Protein AF-W5WTI0-F1 (afdb_monomer_lite)

Sequence (212 aa):
MLVADAVIVSDAPPQVDSTPLRTALAALAGQLPDDLLCTARRWLAEGRTTEVARSVAFAAVHQRVPLTETNQDALVRALLSAGEDPVALRGLAPADHPPALPYTFGLGGWSAEDTVDDAAVAAVSGEPGAEGLWRAWRAPIDGAPWPEPKRVYLVQAAEETDLVALTARAQRAICAAGEPHPQVEIYCYGEQLPAYQYTVRRNGELLWVRPA

Organism: NCBI:txid1449976

Foldseek 3Di:
DDDDDDDPPPPDDDQDPLVLLLVLLQQCVLVDDLQLSLVLLLCSLVSNLQVNLVSVLVCCLPVVQAAAPSSLVSSCVSCVVVVHDSVSSVPDDHDPDRDDRQKAKAADDPDPPCLLVVLLCVLQLPDPFWFFKWWIWIDGPVPPPPPPIAIAMEIEGEPPDPQSNSQNSSSVSSVVSPRRSHHYHYDYPPDDRRPVNVNRVVRTDTSDGDDD

Structure (mmCIF, N/CA/C/O backbone):
data_AF-W5WTI0-F1
#
_entry.id   AF-W5WTI0-F1
#
loop_
_atom_site.group_PDB
_atom_site.id
_atom_site.type_symbol
_atom_site.label_atom_id
_atom_site.label_alt_id
_atom_site.label_comp_id
_atom_site.label_asym_id
_atom_site.label_entity_id
_atom_site.label_seq_id
_atom_site.pdbx_PDB_ins_code
_atom_site.Cartn_x
_atom_site.Cartn_y
_atom_site.Cartn_z
_atom_site.occupancy
_atom_site.B_iso_or_equiv
_atom_site.auth_seq_id
_atom_site.auth_comp_id
_atom_site.auth_asym_id
_atom_site.auth_atom_id
_atom_site.pdbx_PDB_model_num
ATOM 1 N N . MET A 1 1 ? 18.891 -22.172 47.801 1.00 41.66 1 MET A N 1
ATOM 2 C CA . MET A 1 1 ? 17.760 -22.227 46.855 1.00 41.66 1 MET A CA 1
ATOM 3 C C . MET A 1 1 ? 17.788 -20.926 46.069 1.00 41.66 1 MET A C 1
ATOM 5 O O . MET A 1 1 ? 17.339 -19.914 46.579 1.00 41.66 1 MET A O 1
ATOM 9 N N . LEU A 1 2 ? 18.465 -20.931 44.921 1.00 39.34 2 LEU A N 1
ATOM 10 C CA . LEU A 1 2 ? 18.632 -19.784 44.025 1.00 39.34 2 LEU A CA 1
ATOM 11 C C . LEU A 1 2 ? 18.129 -20.266 42.666 1.00 39.34 2 LEU A C 1
ATOM 13 O O . LEU A 1 2 ? 18.658 -21.241 42.136 1.00 39.34 2 LEU A O 1
ATOM 17 N N . VAL A 1 3 ? 17.046 -19.664 42.188 1.00 42.06 3 VAL A N 1
ATOM 18 C CA . VAL A 1 3 ? 16.461 -19.961 40.880 1.00 42.06 3 VAL A CA 1
ATOM 19 C C . VAL A 1 3 ? 17.234 -19.113 39.877 1.00 42.06 3 VAL A C 1
ATOM 21 O O . VAL A 1 3 ? 17.316 -17.900 40.047 1.00 42.06 3 VAL A O 1
ATOM 24 N N . ALA A 1 4 ? 17.889 -19.754 38.913 1.00 42.34 4 ALA A N 1
ATOM 25 C CA . ALA A 1 4 ? 18.577 -19.062 37.835 1.00 42.34 4 ALA A CA 1
ATOM 26 C C . ALA A 1 4 ? 17.542 -18.645 36.784 1.00 42.34 4 ALA A C 1
ATOM 28 O O . ALA A 1 4 ? 16.859 -19.504 36.224 1.00 42.34 4 ALA A O 1
ATOM 29 N N . ASP A 1 5 ? 17.436 -17.341 36.537 1.00 40.12 5 ASP A N 1
ATOM 30 C CA . ASP A 1 5 ? 16.655 -16.783 35.437 1.00 40.12 5 ASP A CA 1
ATOM 31 C C . ASP A 1 5 ? 17.277 -17.207 34.102 1.00 40.12 5 ASP A C 1
ATOM 33 O O . ASP A 1 5 ? 18.412 -16.854 33.768 1.00 40.12 5 ASP A O 1
ATOM 37 N N . ALA A 1 6 ? 16.527 -17.994 33.335 1.00 46.28 6 ALA A N 1
ATOM 38 C CA . ALA A 1 6 ? 16.862 -18.312 31.960 1.00 46.28 6 ALA A CA 1
ATOM 39 C C . ALA A 1 6 ? 16.571 -17.086 31.083 1.00 46.28 6 ALA A C 1
ATOM 41 O O . ALA A 1 6 ? 15.418 -16.753 30.811 1.00 46.28 6 ALA A O 1
ATOM 42 N N . VAL A 1 7 ? 17.633 -16.424 30.628 1.00 44.03 7 VAL A N 1
ATOM 43 C CA . VAL A 1 7 ? 17.576 -15.437 29.547 1.00 44.03 7 VAL A CA 1
ATOM 44 C C . VAL A 1 7 ? 17.140 -16.167 28.277 1.00 44.03 7 VAL A C 1
ATOM 46 O O . VAL A 1 7 ? 17.908 -16.940 27.705 1.00 44.03 7 VAL A O 1
ATOM 49 N N . ILE A 1 8 ? 15.902 -15.940 27.836 1.00 48.38 8 ILE A N 1
ATOM 50 C CA . ILE A 1 8 ? 15.458 -16.347 26.502 1.00 48.38 8 ILE A CA 1
ATOM 51 C C . ILE A 1 8 ? 16.156 -15.419 25.507 1.00 48.38 8 ILE A C 1
ATOM 53 O O . ILE A 1 8 ? 15.741 -14.281 25.296 1.00 48.38 8 ILE A O 1
ATOM 57 N N . VAL A 1 9 ? 17.251 -15.896 24.920 1.00 44.78 9 VAL A N 1
ATOM 58 C CA . VAL A 1 9 ? 17.838 -15.270 23.736 1.00 44.78 9 VAL A CA 1
ATOM 59 C C . VAL A 1 9 ? 16.895 -15.582 22.577 1.00 44.78 9 VAL A C 1
ATOM 61 O O . VAL A 1 9 ? 16.765 -16.733 22.168 1.00 44.78 9 VAL A O 1
ATOM 64 N N . SER A 1 10 ? 16.172 -14.564 22.113 1.00 46.34 10 SER A N 1
ATOM 65 C CA . SER A 1 10 ? 15.339 -14.641 20.914 1.00 46.34 10 SER A CA 1
ATOM 66 C C . SER A 1 10 ? 16.224 -14.975 19.710 1.00 46.34 10 SER A C 1
ATOM 68 O O . SER A 1 10 ? 17.049 -14.157 19.314 1.00 46.34 10 SER A O 1
ATOM 70 N N . ASP A 1 11 ? 16.047 -16.165 19.135 1.00 39.41 11 ASP A N 1
ATOM 71 C CA . ASP A 1 11 ? 16.697 -16.628 17.895 1.00 39.41 11 ASP A CA 1
ATOM 72 C C . ASP A 1 11 ? 15.992 -16.070 16.639 1.00 39.41 11 ASP A C 1
ATOM 74 O O . ASP A 1 11 ? 15.980 -16.678 15.569 1.00 39.41 11 ASP A O 1
ATOM 78 N N . ALA A 1 12 ? 15.320 -14.920 16.770 1.00 44.44 12 ALA A N 1
ATOM 79 C CA . ALA A 1 12 ? 14.721 -14.255 15.626 1.00 44.44 12 ALA A CA 1
ATOM 80 C C . ALA A 1 12 ? 15.854 -13.742 14.718 1.00 44.44 12 ALA A C 1
ATOM 82 O O . ALA A 1 12 ? 16.747 -13.042 15.210 1.00 44.44 12 ALA A O 1
ATOM 83 N N . PRO A 1 13 ? 15.840 -14.059 13.408 1.00 42.12 13 PRO A N 1
ATOM 84 C CA . PRO A 1 13 ? 16.809 -13.493 12.482 1.00 42.12 13 PRO A CA 1
ATOM 85 C C . PRO A 1 13 ? 16.779 -11.961 12.591 1.00 42.12 13 PRO A C 1
ATOM 87 O O . PRO A 1 13 ? 15.709 -11.400 12.860 1.00 42.12 13 PRO A O 1
ATOM 90 N N . PRO A 1 14 ? 17.918 -11.269 12.392 1.00 45.25 14 PRO A N 1
ATOM 91 C CA . PRO A 1 14 ? 17.935 -9.813 12.396 1.00 45.25 14 PRO A CA 1
ATOM 92 C C . PRO A 1 14 ? 16.873 -9.324 11.412 1.00 45.25 14 PRO A C 1
ATOM 94 O O . PRO A 1 14 ? 16.912 -9.674 10.231 1.00 45.25 14 PRO A O 1
ATOM 97 N N . GLN A 1 15 ? 15.886 -8.579 11.916 1.00 54.31 15 GLN A N 1
ATOM 98 C CA . GLN A 1 15 ? 14.827 -8.044 11.074 1.00 54.31 15 GLN A CA 1
ATOM 99 C C . GLN A 1 15 ? 15.480 -7.128 10.041 1.00 54.31 15 GLN A C 1
ATOM 101 O O . GLN A 1 15 ? 16.075 -6.108 10.385 1.00 54.31 15 GLN A O 1
ATOM 106 N N . VAL A 1 16 ? 15.421 -7.531 8.772 1.00 65.12 16 VAL A N 1
ATOM 107 C CA . VAL A 1 16 ? 15.818 -6.669 7.660 1.00 65.12 16 VAL A CA 1
ATOM 108 C C . VAL A 1 16 ? 14.938 -5.428 7.738 1.00 65.12 16 VAL A C 1
ATOM 110 O O . VAL A 1 16 ? 13.715 -5.559 7.796 1.00 65.12 16 VAL A O 1
ATOM 113 N N . ASP A 1 17 ? 15.552 -4.244 7.763 1.00 82.56 17 ASP A N 1
ATOM 114 C CA . ASP A 1 17 ? 14.821 -2.979 7.802 1.00 82.56 17 ASP A CA 1
ATOM 115 C C . ASP A 1 17 ? 13.847 -2.909 6.615 1.00 82.56 17 ASP A C 1
ATOM 117 O O . ASP A 1 17 ? 14.240 -2.790 5.451 1.00 82.56 17 ASP A O 1
ATOM 121 N N . SER A 1 18 ? 12.558 -3.049 6.920 1.00 89.00 18 SER A N 1
ATOM 122 C CA . SER A 1 18 ? 11.472 -3.066 5.942 1.00 89.00 18 SER A CA 1
ATOM 123 C C . SER A 1 18 ? 11.002 -1.656 5.583 1.00 89.00 18 SER A C 1
ATOM 125 O O . SER A 1 18 ? 10.224 -1.493 4.639 1.00 89.00 18 SER A O 1
ATOM 127 N N . THR A 1 19 ? 11.503 -0.629 6.281 1.00 93.12 19 THR A N 1
ATOM 128 C CA . THR A 1 19 ? 11.085 0.768 6.132 1.00 93.12 19 THR A CA 1
ATOM 129 C C . THR A 1 19 ? 11.270 1.286 4.707 1.00 93.12 19 THR A C 1
ATOM 131 O O . THR A 1 19 ? 10.297 1.810 4.160 1.00 93.12 19 THR A O 1
ATOM 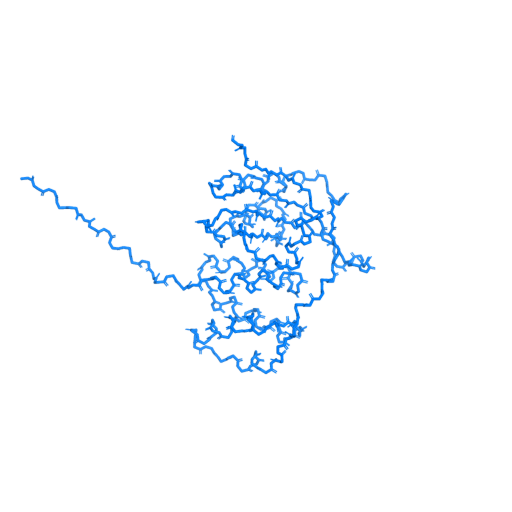134 N N . PRO A 1 20 ? 12.427 1.100 4.034 1.00 95.12 20 PRO A N 1
ATOM 135 C CA . PRO A 1 20 ? 12.604 1.600 2.671 1.00 95.12 20 PRO A CA 1
ATOM 136 C C . PRO A 1 20 ? 11.618 0.972 1.680 1.00 95.12 20 PRO A C 1
ATOM 138 O O . PRO A 1 20 ? 11.053 1.668 0.838 1.00 95.12 20 PRO A O 1
ATOM 141 N N . LEU A 1 21 ? 11.363 -0.337 1.803 1.00 96.19 21 LEU A N 1
ATOM 142 C CA . LEU A 1 21 ? 10.402 -1.036 0.949 1.00 96.19 21 LEU A CA 1
ATOM 143 C C . LEU A 1 21 ? 8.961 -0.623 1.255 1.00 96.19 21 LEU A C 1
ATOM 145 O O . LEU A 1 21 ? 8.190 -0.414 0.321 1.00 96.19 21 LEU A O 1
ATOM 149 N N . ARG A 1 22 ? 8.595 -0.449 2.530 1.00 96.38 22 ARG A N 1
ATOM 150 C CA . ARG A 1 22 ? 7.280 0.083 2.922 1.00 96.38 22 ARG A CA 1
ATOM 151 C C . ARG A 1 22 ? 7.045 1.448 2.280 1.00 96.38 22 ARG A C 1
ATOM 153 O O . ARG A 1 22 ? 6.012 1.647 1.643 1.00 96.38 22 ARG A O 1
ATOM 160 N N . THR A 1 23 ? 8.005 2.361 2.412 1.00 95.81 23 THR A N 1
ATOM 161 C CA . THR A 1 23 ? 7.920 3.713 1.850 1.00 95.81 23 THR A CA 1
ATOM 162 C C . THR A 1 23 ? 7.814 3.677 0.326 1.00 95.81 23 THR A C 1
ATOM 164 O O . THR A 1 23 ? 6.958 4.358 -0.239 1.00 95.81 23 THR A O 1
ATOM 167 N N . ALA A 1 24 ? 8.594 2.824 -0.347 1.00 96.25 24 ALA A N 1
ATOM 168 C CA . ALA A 1 24 ? 8.489 2.639 -1.793 1.00 96.25 24 ALA A CA 1
ATOM 169 C C . ALA A 1 24 ? 7.098 2.126 -2.214 1.00 96.25 24 ALA A C 1
ATOM 171 O O . ALA A 1 24 ? 6.503 2.658 -3.150 1.00 96.25 24 ALA A O 1
ATOM 172 N N . LEU A 1 25 ? 6.533 1.142 -1.503 1.00 97.62 25 LEU A N 1
ATOM 173 C CA . LEU A 1 25 ? 5.181 0.634 -1.773 1.00 97.62 25 LEU A CA 1
ATOM 174 C C . LEU A 1 25 ? 4.094 1.691 -1.528 1.00 97.62 25 LEU A C 1
ATOM 176 O O . LEU A 1 25 ? 3.103 1.718 -2.255 1.00 97.62 25 LEU A O 1
ATOM 180 N N . ALA A 1 26 ? 4.250 2.555 -0.523 1.00 96.81 26 ALA A N 1
ATOM 181 C CA . ALA A 1 26 ? 3.332 3.670 -0.282 1.00 96.81 26 ALA A CA 1
ATOM 182 C C . ALA A 1 26 ? 3.400 4.715 -1.411 1.00 96.81 26 ALA A C 1
ATOM 184 O O . ALA A 1 26 ? 2.372 5.207 -1.874 1.00 96.81 26 ALA A O 1
ATOM 185 N N . ALA A 1 27 ? 4.603 5.019 -1.905 1.00 95.50 27 ALA A N 1
ATOM 186 C CA . ALA A 1 27 ? 4.800 5.957 -3.009 1.00 95.50 27 ALA A CA 1
ATOM 187 C C . ALA A 1 27 ? 4.293 5.428 -4.362 1.00 95.50 27 ALA A C 1
ATOM 189 O O . ALA A 1 27 ? 3.896 6.213 -5.220 1.00 95.50 27 ALA A O 1
ATOM 190 N N . LEU A 1 28 ? 4.291 4.106 -4.543 1.00 96.19 28 LEU A N 1
ATOM 191 C CA . LEU A 1 28 ? 3.826 3.431 -5.757 1.00 96.19 28 LEU A CA 1
ATOM 192 C C . LEU A 1 28 ? 2.325 3.092 -5.739 1.00 96.19 28 LEU A C 1
ATOM 194 O O . LEU A 1 28 ? 1.808 2.508 -6.699 1.00 96.19 28 LEU A O 1
ATOM 198 N N . ALA A 1 29 ? 1.609 3.456 -4.673 1.00 96.62 29 ALA A N 1
ATOM 199 C CA . ALA A 1 29 ? 0.170 3.258 -4.581 1.00 96.62 29 ALA A CA 1
ATOM 200 C C . ALA A 1 29 ? -0.570 4.014 -5.700 1.00 96.62 29 ALA A C 1
ATOM 202 O O . ALA A 1 29 ? -0.326 5.194 -5.957 1.00 96.62 29 ALA A O 1
ATOM 203 N N . GLY A 1 30 ? -1.460 3.307 -6.401 1.00 94.31 30 GLY A N 1
ATOM 204 C CA . GLY A 1 30 ? -2.155 3.819 -7.586 1.00 94.31 30 GLY A CA 1
ATOM 205 C C . GLY A 1 30 ? -1.330 3.820 -8.879 1.00 94.31 30 GLY A C 1
ATOM 206 O O . GLY A 1 30 ? -1.858 4.202 -9.917 1.00 94.31 30 GLY A O 1
ATOM 207 N N . GLN A 1 31 ? -0.068 3.391 -8.842 1.00 94.69 31 GLN A N 1
ATOM 208 C CA . GLN A 1 31 ? 0.757 3.191 -10.042 1.00 94.69 31 GLN A CA 1
ATOM 209 C C . GLN A 1 31 ? 0.977 1.705 -10.340 1.00 94.69 31 GLN A C 1
ATOM 211 O O . GLN A 1 31 ? 1.089 1.307 -11.496 1.00 94.69 31 GLN A O 1
ATOM 216 N N . LEU A 1 32 ? 1.022 0.877 -9.295 1.00 95.75 32 LEU A N 1
ATOM 217 C CA . LEU A 1 32 ? 1.035 -0.576 -9.424 1.00 95.75 32 LEU A CA 1
ATOM 218 C C . LEU A 1 32 ? -0.391 -1.139 -9.507 1.00 95.75 32 LEU A C 1
ATOM 220 O O . LEU A 1 32 ? -1.307 -0.556 -8.921 1.00 95.75 32 LEU A O 1
ATOM 224 N N . PRO A 1 33 ? -0.572 -2.306 -10.153 1.00 95.69 33 PRO A N 1
ATOM 225 C CA . PRO A 1 33 ? -1.793 -3.090 -10.021 1.00 95.69 33 PRO A CA 1
ATOM 226 C C . PRO A 1 33 ? -2.148 -3.360 -8.549 1.00 95.69 33 PRO A C 1
ATOM 228 O O . PRO A 1 33 ? -1.277 -3.670 -7.730 1.00 95.69 33 PRO A O 1
ATOM 231 N N . ASP A 1 34 ? -3.435 -3.244 -8.218 1.00 96.19 34 ASP A N 1
ATOM 232 C CA . ASP A 1 34 ? -3.962 -3.356 -6.850 1.00 96.19 34 ASP A CA 1
ATOM 233 C C . ASP A 1 34 ? -3.646 -4.706 -6.190 1.00 96.19 34 ASP A C 1
ATOM 235 O O . ASP A 1 34 ? -3.341 -4.771 -4.996 1.00 96.19 34 ASP A O 1
ATOM 239 N N . ASP A 1 35 ? -3.720 -5.786 -6.966 1.00 97.50 35 ASP A N 1
ATOM 240 C CA . ASP A 1 35 ? -3.440 -7.154 -6.543 1.00 97.50 35 ASP A CA 1
ATOM 241 C C . ASP A 1 35 ? -1.958 -7.360 -6.223 1.00 97.50 35 ASP A C 1
ATOM 243 O O . ASP A 1 35 ? -1.623 -7.949 -5.186 1.00 97.50 35 ASP A O 1
ATOM 247 N N . LEU A 1 36 ? -1.074 -6.812 -7.061 1.00 98.25 36 LEU A N 1
ATOM 248 C CA . LEU A 1 36 ? 0.366 -6.810 -6.840 1.00 98.25 36 LEU A CA 1
ATOM 249 C C . LEU A 1 36 ? 0.724 -5.998 -5.594 1.00 98.25 36 LEU A C 1
ATOM 251 O O . LEU A 1 36 ? 1.461 -6.495 -4.743 1.00 98.25 36 LEU A O 1
ATOM 255 N N . LEU A 1 37 ? 0.190 -4.783 -5.450 1.00 98.00 37 LEU A N 1
ATOM 256 C CA . LEU A 1 37 ? 0.454 -3.935 -4.287 1.00 98.00 37 LEU A CA 1
ATOM 257 C C . LEU A 1 37 ? -0.038 -4.593 -2.993 1.00 98.00 37 LEU A C 1
ATOM 259 O O . LEU A 1 37 ? 0.687 -4.643 -1.996 1.00 98.00 37 LEU A O 1
ATOM 263 N N . CYS A 1 38 ? -1.246 -5.162 -3.024 1.00 98.31 38 CYS A N 1
ATOM 264 C CA . CYS A 1 38 ? -1.800 -5.892 -1.894 1.00 98.31 38 CYS A CA 1
ATOM 265 C C . CYS A 1 38 ? -0.923 -7.092 -1.511 1.00 98.31 38 CYS A C 1
ATOM 267 O O . CYS A 1 38 ? -0.645 -7.324 -0.333 1.00 98.31 38 CYS A O 1
ATOM 269 N N . THR A 1 39 ? -0.464 -7.845 -2.508 1.00 98.56 39 THR A N 1
ATOM 270 C CA . THR A 1 39 ? 0.394 -9.017 -2.322 1.00 98.56 39 THR A CA 1
ATOM 271 C C . THR A 1 39 ? 1.771 -8.637 -1.782 1.00 98.56 39 THR A C 1
ATOM 273 O O . THR A 1 39 ? 2.258 -9.280 -0.853 1.00 98.56 39 THR A O 1
ATOM 276 N N . ALA A 1 40 ? 2.371 -7.565 -2.300 1.00 98.56 40 ALA A N 1
ATOM 277 C CA . ALA A 1 40 ? 3.666 -7.067 -1.857 1.00 98.56 40 ALA A CA 1
ATOM 278 C C . ALA A 1 40 ? 3.641 -6.622 -0.387 1.00 98.56 40 ALA A C 1
ATOM 280 O O . ALA A 1 40 ? 4.550 -6.949 0.370 1.00 98.56 40 ALA A O 1
ATOM 281 N N . ARG A 1 41 ? 2.576 -5.946 0.058 1.00 98.38 41 ARG A N 1
ATOM 282 C CA . ARG A 1 41 ? 2.411 -5.555 1.471 1.00 98.38 41 ARG A CA 1
ATOM 283 C C . ARG A 1 41 ? 2.309 -6.758 2.401 1.00 98.38 41 ARG A C 1
ATOM 285 O O . ARG A 1 41 ? 2.948 -6.780 3.451 1.00 98.38 41 ARG A O 1
ATOM 292 N N . ARG A 1 4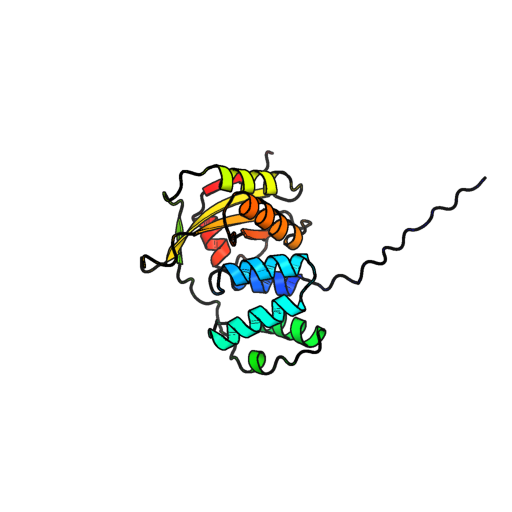2 ? 1.576 -7.794 1.984 1.00 98.06 42 ARG A N 1
ATOM 293 C CA . ARG A 1 42 ? 1.519 -9.065 2.713 1.00 98.06 42 ARG A CA 1
ATOM 294 C C . ARG A 1 42 ? 2.895 -9.735 2.789 1.00 98.06 42 ARG A C 1
ATOM 296 O O . ARG A 1 42 ? 3.302 -10.132 3.873 1.00 98.06 42 ARG A O 1
ATOM 303 N N . TRP A 1 43 ? 3.619 -9.835 1.674 1.00 98.25 43 TRP A N 1
ATOM 304 C CA . TRP A 1 43 ? 4.977 -10.390 1.661 1.00 98.25 43 TRP A CA 1
ATOM 305 C C . TRP A 1 43 ? 5.940 -9.607 2.549 1.00 98.25 43 TRP A C 1
ATOM 307 O O . TRP A 1 43 ? 6.727 -10.219 3.265 1.00 98.25 43 TRP A O 1
ATOM 317 N N . LEU A 1 44 ? 5.846 -8.277 2.565 1.00 97.56 44 LEU A N 1
ATOM 318 C CA . LEU A 1 44 ? 6.670 -7.448 3.438 1.00 97.56 44 LEU A CA 1
ATOM 319 C C . LEU A 1 44 ? 6.440 -7.787 4.919 1.00 97.56 44 LEU A C 1
ATOM 321 O O . LEU A 1 44 ? 7.406 -7.935 5.660 1.00 97.56 44 LEU A O 1
ATOM 325 N N . ALA A 1 45 ? 5.185 -8.001 5.326 1.00 96.88 45 ALA A N 1
ATOM 326 C CA . ALA A 1 45 ? 4.844 -8.440 6.683 1.00 96.88 45 ALA A CA 1
ATOM 327 C C . ALA A 1 45 ? 5.272 -9.882 7.001 1.00 96.88 45 ALA A C 1
ATOM 329 O O . ALA A 1 45 ? 5.466 -10.227 8.161 1.00 96.88 45 ALA A O 1
ATOM 330 N N . GLU A 1 46 ? 5.442 -10.722 5.980 1.00 96.38 46 GLU A N 1
ATOM 331 C CA . GLU A 1 46 ? 6.014 -12.069 6.096 1.00 96.38 46 GLU A CA 1
ATOM 332 C C . GLU A 1 46 ? 7.560 -12.056 6.079 1.00 96.38 46 GLU A C 1
ATOM 334 O O . GLU A 1 46 ? 8.177 -13.118 6.104 1.00 96.38 46 GLU A O 1
ATOM 339 N N . GLY A 1 47 ? 8.204 -10.882 5.997 1.00 95.50 47 GLY A N 1
ATOM 340 C CA . GLY A 1 47 ? 9.664 -10.750 5.882 1.00 95.50 47 GLY A CA 1
ATOM 341 C C . GLY A 1 47 ? 10.227 -11.123 4.504 1.00 95.50 47 GLY A C 1
ATOM 342 O O . GLY A 1 47 ? 11.438 -11.249 4.333 1.00 95.50 47 GLY A O 1
ATOM 343 N N . ARG A 1 48 ? 9.366 -11.285 3.496 1.00 96.44 48 ARG A N 1
ATOM 344 C CA . ARG A 1 48 ? 9.700 -11.738 2.137 1.00 96.44 48 ARG A CA 1
ATOM 345 C C . ARG A 1 48 ? 10.102 -10.570 1.236 1.00 96.44 48 ARG A C 1
ATOM 347 O O . ARG A 1 48 ? 9.457 -10.264 0.232 1.00 96.44 48 ARG A O 1
ATOM 354 N N . THR A 1 49 ? 11.155 -9.865 1.642 1.00 95.94 49 THR A N 1
ATOM 355 C CA . THR A 1 49 ? 11.630 -8.629 0.995 1.00 95.94 49 THR A CA 1
ATOM 356 C C . THR A 1 49 ? 12.112 -8.856 -0.439 1.00 95.94 49 THR A C 1
ATOM 358 O O . THR A 1 49 ? 11.894 -8.000 -1.298 1.00 95.94 49 THR A O 1
ATOM 361 N N . THR A 1 50 ? 12.690 -10.023 -0.732 1.00 95.31 50 THR A N 1
ATOM 362 C CA . THR A 1 50 ? 13.137 -10.406 -2.079 1.00 95.31 50 THR A CA 1
ATOM 363 C C . THR A 1 50 ? 11.972 -10.499 -3.060 1.00 95.31 50 THR A C 1
ATOM 365 O O . THR A 1 50 ? 12.042 -9.944 -4.158 1.00 95.31 50 THR A O 1
ATOM 368 N N . GLU A 1 51 ? 10.875 -11.160 -2.682 1.00 97.56 51 GLU A N 1
ATOM 369 C CA . GLU A 1 51 ? 9.691 -11.291 -3.534 1.00 97.56 51 GLU A CA 1
ATOM 370 C C . GLU A 1 51 ? 9.003 -9.951 -3.779 1.00 97.56 51 GLU A C 1
ATOM 372 O O . GLU A 1 51 ? 8.555 -9.696 -4.902 1.00 97.56 51 GLU A O 1
ATOM 377 N N . VAL A 1 52 ? 8.978 -9.076 -2.767 1.00 97.94 52 VAL A N 1
ATOM 378 C CA . VAL A 1 52 ? 8.533 -7.684 -2.921 1.00 97.94 52 VAL A CA 1
ATOM 379 C C . VAL A 1 52 ? 9.391 -6.977 -3.963 1.00 97.94 52 VAL A C 1
ATOM 381 O O . VAL A 1 52 ? 8.865 -6.497 -4.968 1.00 97.94 52 VAL A O 1
ATOM 384 N N . ALA A 1 53 ? 10.709 -6.952 -3.760 1.00 97.19 53 ALA A N 1
ATOM 385 C CA . ALA A 1 53 ? 11.623 -6.205 -4.611 1.00 97.19 53 ALA A CA 1
ATOM 386 C C . ALA A 1 53 ? 11.598 -6.703 -6.061 1.00 97.19 53 ALA A C 1
ATOM 388 O O . ALA A 1 53 ? 11.472 -5.898 -6.981 1.00 97.19 53 ALA A O 1
ATOM 389 N N . ARG A 1 54 ? 11.628 -8.025 -6.279 1.00 96.94 54 ARG A N 1
ATOM 390 C CA . ARG A 1 54 ? 11.556 -8.621 -7.621 1.00 96.94 54 ARG A CA 1
ATOM 391 C C . ARG A 1 54 ? 10.259 -8.298 -8.340 1.00 96.94 54 ARG A C 1
ATOM 393 O O . ARG A 1 54 ? 10.295 -7.894 -9.499 1.00 96.94 54 ARG A O 1
ATOM 400 N N . SER A 1 55 ? 9.123 -8.494 -7.677 1.00 97.94 55 SER A N 1
ATOM 401 C CA . SER A 1 55 ? 7.820 -8.340 -8.330 1.00 97.94 55 SER A CA 1
ATOM 402 C C . SER A 1 55 ? 7.540 -6.875 -8.659 1.00 97.94 55 SER A C 1
ATOM 404 O O . SER A 1 55 ? 7.062 -6.566 -9.750 1.00 97.94 55 SER A O 1
ATOM 406 N N . VAL A 1 56 ? 7.911 -5.961 -7.756 1.00 97.69 56 VAL A N 1
ATOM 407 C CA . VAL A 1 56 ? 7.788 -4.518 -7.986 1.00 97.69 56 VAL A CA 1
ATOM 408 C C . VAL A 1 56 ? 8.767 -4.045 -9.059 1.00 97.69 56 VAL A C 1
ATOM 410 O O . VAL A 1 56 ? 8.349 -3.328 -9.963 1.00 97.69 56 VAL A O 1
ATOM 413 N N . ALA A 1 57 ? 10.034 -4.472 -9.026 1.00 96.94 57 ALA A N 1
ATOM 414 C CA . ALA A 1 57 ? 11.015 -4.108 -10.051 1.00 96.94 57 ALA A CA 1
ATOM 415 C C . ALA A 1 57 ? 10.594 -4.602 -11.442 1.00 96.94 57 ALA A C 1
ATOM 417 O O . ALA A 1 57 ? 10.675 -3.853 -12.414 1.00 96.94 57 ALA A O 1
ATOM 418 N N . PHE A 1 58 ? 10.087 -5.835 -11.534 1.00 96.69 58 PHE A N 1
ATOM 419 C CA . PHE A 1 58 ? 9.546 -6.381 -12.775 1.00 96.69 58 PHE A CA 1
ATOM 420 C C . PHE A 1 58 ? 8.387 -5.528 -13.304 1.00 96.69 58 PHE A C 1
ATOM 422 O O . PHE A 1 58 ? 8.399 -5.138 -14.472 1.00 96.69 58 PHE A O 1
ATOM 429 N N . ALA A 1 59 ? 7.414 -5.190 -12.451 1.00 96.62 59 ALA A N 1
ATOM 430 C CA . ALA A 1 59 ? 6.302 -4.326 -12.837 1.00 96.62 59 ALA A CA 1
ATOM 431 C C . ALA A 1 59 ? 6.786 -2.937 -13.280 1.00 96.62 59 ALA A C 1
ATOM 433 O O . ALA A 1 59 ? 6.343 -2.451 -14.319 1.00 96.62 59 ALA A O 1
ATOM 434 N N . ALA A 1 60 ? 7.744 -2.339 -12.566 1.00 95.25 60 ALA A N 1
ATOM 435 C CA . ALA A 1 60 ? 8.302 -1.039 -12.923 1.00 95.25 60 ALA A CA 1
ATOM 436 C C . ALA A 1 60 ? 8.971 -1.045 -14.300 1.00 95.25 60 ALA A C 1
ATOM 438 O O . ALA A 1 60 ? 8.695 -0.171 -15.119 1.00 95.25 60 ALA A O 1
ATOM 439 N N . VAL A 1 61 ? 9.787 -2.059 -14.594 1.00 96.00 61 VAL A N 1
ATOM 440 C CA . VAL A 1 61 ? 10.469 -2.188 -15.889 1.00 96.00 61 VAL A CA 1
ATOM 441 C C . VAL A 1 61 ? 9.471 -2.449 -17.020 1.00 96.00 61 VAL A C 1
ATOM 443 O O . VAL A 1 61 ? 9.515 -1.776 -18.051 1.00 96.00 61 VAL A O 1
ATOM 446 N N . HIS A 1 62 ? 8.555 -3.404 -16.846 1.00 95.56 62 HIS A N 1
ATOM 447 C CA . HIS A 1 62 ? 7.671 -3.842 -17.930 1.00 95.56 62 HIS A CA 1
ATOM 448 C C . HIS A 1 62 ? 6.495 -2.903 -18.193 1.00 95.56 62 HIS A C 1
ATOM 450 O O . HIS A 1 62 ? 6.112 -2.722 -19.348 1.00 95.56 62 HIS A O 1
ATOM 456 N N . GLN A 1 63 ? 5.930 -2.296 -17.150 1.00 92.81 63 GLN A N 1
ATOM 457 C CA . GLN A 1 63 ? 4.820 -1.344 -17.272 1.00 92.81 63 GLN A CA 1
ATOM 458 C C . GLN A 1 63 ? 5.315 0.105 -17.362 1.00 92.81 63 GLN A C 1
ATOM 460 O O . GLN A 1 63 ? 4.508 1.017 -17.517 1.00 92.81 63 GLN A O 1
ATOM 465 N N . ARG A 1 64 ? 6.641 0.317 -17.305 1.00 92.12 64 ARG A N 1
ATOM 466 C CA . ARG A 1 64 ? 7.290 1.636 -17.287 1.00 92.12 64 ARG A CA 1
ATOM 467 C C . ARG A 1 64 ? 6.744 2.532 -16.175 1.00 92.12 64 ARG A C 1
ATOM 469 O O . ARG A 1 64 ? 6.497 3.715 -16.399 1.00 92.12 64 ARG A O 1
ATOM 476 N N . VAL A 1 65 ? 6.553 1.961 -14.983 1.00 92.38 65 VAL A N 1
ATOM 477 C CA . VAL A 1 65 ? 6.126 2.734 -13.811 1.00 92.38 65 VAL A CA 1
ATOM 478 C C . VAL A 1 65 ? 7.248 3.704 -13.440 1.00 92.38 65 VAL A C 1
ATOM 480 O O . VAL A 1 65 ? 8.365 3.247 -13.183 1.00 92.38 65 VAL A O 1
ATOM 483 N N . PRO A 1 66 ? 6.990 5.023 -13.401 1.00 92.06 66 PRO A N 1
ATOM 484 C CA . PRO A 1 66 ? 8.004 5.992 -13.013 1.00 92.06 66 PRO A CA 1
ATOM 485 C C . PRO A 1 66 ? 8.447 5.776 -11.563 1.00 92.06 66 PRO A C 1
ATOM 487 O O . PRO A 1 66 ? 7.620 5.704 -10.652 1.00 92.06 66 PRO A O 1
ATOM 490 N N . LEU A 1 67 ? 9.759 5.701 -11.346 1.00 94.81 67 LEU A N 1
ATOM 491 C CA . LEU A 1 67 ? 10.373 5.574 -10.026 1.00 94.81 67 LEU A CA 1
ATOM 492 C C . LEU A 1 67 ? 11.240 6.794 -9.755 1.00 94.81 67 LEU A C 1
ATOM 494 O O . LEU A 1 67 ? 12.080 7.141 -10.577 1.00 94.81 67 LEU A O 1
ATOM 498 N N . THR A 1 68 ? 11.076 7.416 -8.592 1.00 95.50 68 THR A N 1
ATOM 499 C CA . THR A 1 68 ? 12.066 8.373 -8.088 1.00 95.50 68 THR A CA 1
ATOM 500 C C . THR A 1 68 ? 13.348 7.638 -7.697 1.00 95.50 68 THR A C 1
ATOM 502 O O . THR A 1 68 ? 13.315 6.436 -7.415 1.00 95.50 68 THR A O 1
ATOM 505 N N . GLU A 1 69 ? 14.465 8.363 -7.622 1.00 95.94 69 GLU A N 1
ATOM 506 C CA . GLU A 1 69 ? 15.766 7.805 -7.220 1.00 95.94 69 GLU A CA 1
ATOM 507 C C . GLU A 1 69 ? 15.672 7.070 -5.874 1.00 95.94 69 GLU A C 1
ATOM 509 O O . GLU A 1 69 ? 16.080 5.919 -5.762 1.00 95.94 69 GLU A O 1
ATOM 514 N N . THR A 1 70 ? 15.004 7.665 -4.880 1.00 94.69 70 THR A N 1
ATOM 515 C CA . THR A 1 70 ? 14.803 7.053 -3.555 1.00 94.69 70 THR A CA 1
ATOM 516 C C . THR A 1 70 ? 14.083 5.701 -3.615 1.00 94.69 70 THR A C 1
ATOM 518 O O . THR A 1 70 ? 14.492 4.748 -2.950 1.00 94.69 70 THR A O 1
ATOM 521 N N . ASN A 1 71 ? 13.015 5.592 -4.411 1.00 95.38 71 ASN A N 1
ATOM 522 C CA . ASN A 1 71 ? 12.241 4.353 -4.517 1.00 95.38 71 ASN A CA 1
ATOM 523 C C . ASN A 1 71 ? 12.993 3.289 -5.325 1.00 95.38 71 ASN A C 1
ATOM 525 O O . ASN A 1 71 ? 12.942 2.105 -4.989 1.00 95.38 71 ASN A O 1
ATOM 529 N N . GLN A 1 72 ? 13.709 3.707 -6.373 1.00 96.69 72 GLN A N 1
ATOM 530 C CA . GLN A 1 72 ? 14.581 2.826 -7.142 1.00 96.69 72 GLN A CA 1
ATOM 531 C C . GLN A 1 72 ? 15.698 2.265 -6.252 1.00 96.69 72 GLN A C 1
ATOM 533 O O . GLN A 1 72 ? 15.902 1.053 -6.233 1.00 96.69 72 GLN A O 1
ATOM 538 N N . ASP A 1 73 ? 16.355 3.107 -5.455 1.00 96.31 73 ASP A N 1
ATOM 539 C CA . ASP A 1 73 ? 17.416 2.710 -4.530 1.00 96.31 73 ASP A CA 1
ATOM 540 C C . ASP A 1 73 ? 16.942 1.706 -3.479 1.00 96.31 73 ASP A C 1
ATOM 542 O O . ASP A 1 73 ? 17.652 0.741 -3.187 1.00 96.31 73 ASP A O 1
ATOM 546 N N . ALA A 1 74 ? 15.740 1.892 -2.925 1.00 96.00 74 ALA A N 1
ATOM 547 C CA . ALA A 1 74 ? 15.155 0.946 -1.977 1.00 96.00 74 ALA A CA 1
ATOM 548 C C . ALA A 1 74 ? 15.004 -0.457 -2.595 1.00 96.00 74 ALA A C 1
ATOM 550 O O . ALA A 1 74 ? 15.397 -1.457 -1.988 1.00 96.00 74 ALA A O 1
ATOM 551 N N . LEU A 1 75 ? 14.498 -0.530 -3.830 1.00 96.81 75 LEU A N 1
ATOM 552 C CA . LEU A 1 75 ? 14.349 -1.784 -4.573 1.00 96.81 75 LEU A CA 1
ATOM 553 C C . LEU A 1 75 ? 15.709 -2.387 -4.961 1.00 96.81 75 LEU A C 1
ATOM 555 O O . LEU A 1 75 ? 15.918 -3.586 -4.786 1.00 96.81 75 LEU A O 1
ATOM 559 N N . VAL A 1 76 ? 16.655 -1.567 -5.435 1.00 96.69 76 VAL A N 1
ATOM 560 C CA . VAL A 1 76 ? 18.022 -1.995 -5.784 1.00 96.69 76 VAL A CA 1
ATOM 561 C C . VAL A 1 76 ? 18.724 -2.598 -4.570 1.00 96.69 76 VAL A C 1
ATOM 563 O O . VAL A 1 76 ? 19.306 -3.674 -4.680 1.00 96.69 76 VAL A O 1
ATOM 566 N N . ARG A 1 77 ? 18.663 -1.940 -3.406 1.00 95.62 77 ARG A N 1
ATOM 567 C CA . ARG A 1 77 ? 19.277 -2.441 -2.168 1.00 95.62 77 ARG A CA 1
ATOM 568 C C . ARG A 1 77 ? 18.690 -3.788 -1.763 1.00 95.62 77 ARG A C 1
ATOM 570 O O . ARG A 1 77 ? 19.455 -4.706 -1.493 1.00 95.62 77 ARG A O 1
ATOM 577 N N . ALA A 1 78 ? 17.364 -3.924 -1.791 1.00 95.12 78 ALA A N 1
ATOM 578 C CA . ALA A 1 78 ? 16.699 -5.180 -1.458 1.00 95.12 78 ALA A CA 1
ATOM 579 C C . ALA A 1 78 ? 17.101 -6.331 -2.403 1.00 95.12 78 ALA A C 1
ATOM 581 O O . ALA A 1 78 ? 17.365 -7.436 -1.936 1.00 95.12 78 ALA A O 1
ATOM 582 N N . LEU A 1 79 ? 17.220 -6.069 -3.712 1.00 95.88 79 LEU A N 1
ATOM 583 C CA . LEU A 1 79 ? 17.691 -7.061 -4.688 1.00 95.88 79 LEU A CA 1
ATOM 584 C C . LEU A 1 79 ? 19.150 -7.469 -4.439 1.00 95.88 79 LEU A C 1
ATOM 586 O O . LEU A 1 79 ? 19.455 -8.659 -4.392 1.00 95.88 79 LEU A O 1
ATOM 590 N N . LEU A 1 80 ? 20.043 -6.502 -4.209 1.00 95.62 80 LEU A N 1
ATOM 591 C CA . LEU A 1 80 ? 21.456 -6.782 -3.934 1.00 95.62 80 LEU A CA 1
ATOM 592 C C . LEU A 1 80 ? 21.646 -7.589 -2.647 1.00 95.62 80 LEU A C 1
ATOM 594 O O . LEU A 1 80 ? 22.453 -8.516 -2.624 1.00 95.62 80 LEU A O 1
ATOM 598 N N . SER A 1 81 ? 20.893 -7.275 -1.589 1.00 92.38 81 SER A N 1
ATOM 599 C CA . SER A 1 81 ? 20.907 -8.044 -0.338 1.00 92.38 81 SER A CA 1
ATOM 600 C C . SER A 1 81 ? 20.458 -9.495 -0.527 1.00 92.38 81 SER A C 1
ATOM 602 O O . SER A 1 81 ? 20.893 -10.363 0.224 1.00 92.38 81 SER A O 1
ATOM 604 N N . ALA A 1 82 ? 19.632 -9.766 -1.540 1.00 91.62 82 ALA A N 1
ATOM 605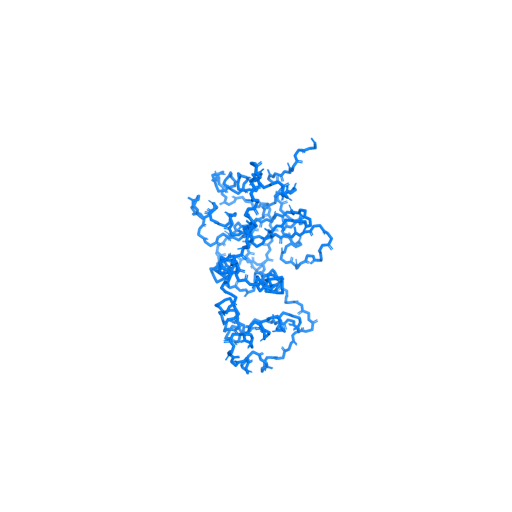 C CA . ALA A 1 82 ? 19.200 -11.107 -1.920 1.00 91.62 82 ALA A CA 1
ATOM 606 C C . ALA A 1 82 ? 20.148 -11.814 -2.910 1.00 91.62 82 ALA A C 1
ATOM 608 O O . ALA A 1 82 ? 19.889 -12.954 -3.289 1.00 91.62 82 ALA A O 1
ATOM 609 N N . GLY A 1 83 ? 21.232 -11.157 -3.342 1.00 93.56 83 GLY A N 1
ATOM 610 C CA . GLY A 1 83 ? 22.144 -11.679 -4.365 1.00 93.56 83 GLY A CA 1
ATOM 611 C C . GLY A 1 83 ? 21.590 -11.630 -5.794 1.00 93.56 83 GLY A C 1
ATOM 612 O O . GLY A 1 83 ? 22.131 -12.295 -6.675 1.00 93.56 83 GLY A O 1
ATOM 613 N N . GLU A 1 84 ? 20.526 -10.861 -6.032 1.00 94.44 84 GLU A N 1
ATOM 614 C CA . GLU A 1 84 ? 19.910 -10.675 -7.350 1.00 94.44 84 GLU A CA 1
ATOM 615 C C . GLU A 1 84 ? 20.585 -9.513 -8.108 1.00 94.44 84 GLU A C 1
ATOM 617 O O . GLU A 1 84 ? 21.041 -8.540 -7.500 1.00 94.44 84 GLU A O 1
ATOM 622 N N . ASP A 1 85 ? 20.629 -9.584 -9.445 1.00 94.38 85 ASP A N 1
ATOM 623 C CA . ASP A 1 85 ? 21.187 -8.517 -10.292 1.00 94.38 85 ASP A CA 1
ATOM 624 C C . ASP A 1 85 ? 20.119 -7.457 -10.644 1.00 94.38 85 ASP A C 1
ATOM 626 O O . ASP A 1 85 ? 19.171 -7.748 -11.382 1.00 94.38 85 ASP A O 1
ATOM 630 N N . PRO A 1 86 ? 20.256 -6.200 -10.177 1.00 95.12 86 PRO A N 1
ATOM 631 C CA . PRO A 1 86 ? 19.296 -5.137 -10.446 1.00 95.12 86 PRO A CA 1
ATOM 632 C C . PRO A 1 86 ? 19.542 -4.408 -11.783 1.00 95.12 86 PRO A C 1
ATOM 634 O O . PRO A 1 86 ? 19.040 -3.295 -11.952 1.00 95.12 86 PRO A O 1
ATOM 637 N N . VAL A 1 87 ? 20.319 -4.962 -12.726 1.00 95.00 87 VAL A N 1
ATOM 638 C CA . VAL A 1 87 ? 20.700 -4.286 -13.986 1.00 95.00 87 VAL A CA 1
ATOM 639 C C . VAL A 1 87 ? 19.512 -3.703 -14.757 1.00 95.00 87 VAL A C 1
ATOM 641 O O . VAL A 1 87 ? 19.570 -2.554 -15.192 1.00 95.00 87 VAL A O 1
ATOM 644 N N . ALA A 1 88 ? 18.405 -4.443 -14.871 1.00 92.44 88 ALA A N 1
ATOM 645 C CA . ALA A 1 88 ? 17.213 -3.976 -15.579 1.00 92.44 88 ALA A CA 1
ATOM 646 C C . ALA A 1 88 ? 16.574 -2.762 -14.889 1.00 92.44 88 ALA A C 1
ATOM 648 O O . ALA A 1 88 ? 16.158 -1.815 -15.550 1.00 92.44 88 ALA A O 1
ATOM 649 N N . LEU A 1 89 ? 16.547 -2.773 -13.554 1.00 94.19 89 LEU A N 1
ATOM 650 C CA . LEU A 1 89 ? 16.006 -1.682 -12.756 1.00 94.19 89 LEU A CA 1
ATOM 651 C C . LEU A 1 89 ? 16.907 -0.444 -12.828 1.00 94.19 89 LEU A C 1
ATOM 653 O O . LEU A 1 89 ? 16.396 0.656 -13.004 1.00 94.19 89 LEU A O 1
ATOM 657 N N . ARG A 1 90 ? 18.235 -0.617 -12.754 1.00 93.94 90 ARG A N 1
ATOM 658 C CA . ARG A 1 90 ? 19.231 0.465 -12.896 1.00 93.94 90 ARG A CA 1
ATOM 659 C C . ARG A 1 90 ? 19.246 1.100 -14.285 1.00 93.94 90 ARG A C 1
ATOM 661 O O . ARG A 1 90 ? 19.676 2.237 -14.426 1.00 93.94 90 ARG A O 1
ATOM 668 N N . GLY A 1 91 ? 18.800 0.368 -15.304 1.00 93.12 91 GLY A N 1
ATOM 669 C CA . GLY A 1 91 ? 18.644 0.893 -16.658 1.00 93.12 91 GLY A CA 1
ATOM 670 C C . GLY A 1 91 ? 17.497 1.899 -16.806 1.00 93.12 91 GLY A C 1
ATOM 671 O O . GLY A 1 91 ? 17.437 2.592 -17.820 1.00 93.12 91 GLY A O 1
ATOM 672 N N . LEU A 1 92 ? 16.589 1.993 -15.826 1.00 93.00 92 LEU A N 1
ATOM 673 C CA . LEU A 1 92 ? 15.539 3.008 -15.817 1.00 93.00 92 LEU A CA 1
ATOM 674 C C . LEU A 1 92 ? 16.113 4.352 -15.364 1.00 93.00 92 LEU A C 1
ATOM 676 O O . LEU A 1 92 ? 16.740 4.441 -14.309 1.00 93.00 92 LEU A O 1
ATOM 680 N N . ALA A 1 93 ? 15.848 5.402 -16.140 1.00 94.19 93 ALA A N 1
ATOM 681 C CA . ALA A 1 93 ? 16.107 6.765 -15.699 1.00 94.19 93 ALA A CA 1
ATOM 682 C C . ALA A 1 93 ? 15.144 7.118 -14.546 1.00 94.19 93 ALA A C 1
ATOM 684 O O . ALA A 1 93 ? 13.930 6.956 -14.725 1.00 94.19 93 ALA A O 1
ATOM 685 N N . PRO A 1 94 ? 15.647 7.587 -13.388 1.00 95.12 94 PRO A N 1
ATOM 686 C CA . PRO A 1 94 ? 14.791 8.068 -12.313 1.00 95.12 94 PRO A CA 1
ATOM 687 C C . PRO A 1 94 ? 13.902 9.222 -12.781 1.00 95.12 94 PRO A C 1
ATOM 689 O O . PRO A 1 94 ? 14.328 10.078 -13.555 1.00 95.12 94 PRO A O 1
ATOM 692 N N . ALA A 1 95 ? 12.670 9.260 -12.289 1.00 94.25 95 ALA A N 1
ATOM 693 C CA . ALA A 1 95 ? 11.768 10.383 -12.475 1.00 94.25 95 ALA A CA 1
ATOM 694 C C . ALA A 1 95 ? 12.102 11.510 -11.486 1.00 94.25 95 ALA A C 1
ATOM 696 O O . ALA A 1 95 ? 12.284 11.256 -10.293 1.00 94.25 95 ALA A O 1
ATOM 697 N N . ASP A 1 96 ? 12.097 12.755 -11.969 1.00 92.25 96 ASP A N 1
ATOM 698 C CA . ASP A 1 96 ? 12.357 13.949 -11.145 1.00 92.25 96 ASP A CA 1
ATOM 699 C C . ASP A 1 96 ? 11.267 14.194 -10.091 1.00 92.25 96 ASP A C 1
ATOM 701 O O . ASP A 1 96 ? 11.500 14.821 -9.059 1.00 92.25 96 ASP A O 1
ATOM 705 N N . HIS A 1 97 ? 10.049 13.729 -10.366 1.00 87.06 97 HIS A N 1
ATOM 706 C CA . HIS A 1 97 ? 8.896 13.878 -9.491 1.00 87.06 97 HIS A CA 1
ATOM 707 C C . HIS A 1 97 ? 8.026 12.617 -9.516 1.00 87.06 97 HIS A C 1
ATOM 709 O O . HIS A 1 97 ? 7.997 11.903 -10.523 1.00 87.06 97 HIS A O 1
ATOM 715 N N . PRO A 1 98 ? 7.289 12.338 -8.425 1.00 85.81 98 PRO A N 1
ATOM 716 C CA . PRO A 1 98 ? 6.289 11.282 -8.424 1.00 85.81 98 PRO A CA 1
ATOM 717 C C . PRO A 1 98 ? 5.263 11.495 -9.550 1.00 85.81 98 PRO A C 1
ATOM 719 O O . PRO A 1 98 ? 4.852 12.636 -9.787 1.00 85.81 98 PRO A O 1
ATOM 722 N N . PRO A 1 99 ? 4.822 10.426 -10.233 1.00 85.62 99 PRO A N 1
ATOM 723 C CA . PRO A 1 99 ? 3.832 10.544 -11.295 1.00 85.62 99 PRO A CA 1
ATOM 724 C C . PRO A 1 99 ? 2.492 11.052 -10.755 1.00 85.62 99 PRO A C 1
ATOM 726 O O . PRO A 1 99 ? 2.096 10.755 -9.624 1.00 85.62 99 PRO A O 1
ATOM 729 N N . ALA A 1 100 ? 1.765 11.789 -11.596 1.00 89.75 100 ALA A N 1
ATOM 730 C CA . ALA A 1 100 ? 0.391 12.165 -11.298 1.00 89.75 100 ALA A CA 1
ATOM 731 C C . ALA A 1 100 ? -0.479 10.911 -11.112 1.00 89.75 100 ALA A C 1
ATOM 733 O O . ALA A 1 100 ? -0.280 9.886 -11.770 1.00 89.75 100 ALA A O 1
ATOM 734 N N . LEU A 1 101 ? -1.459 10.994 -10.213 1.00 92.94 101 LEU A N 1
ATOM 735 C CA . LEU A 1 101 ? -2.402 9.902 -10.011 1.00 92.94 101 LEU A CA 1
ATOM 736 C C . LEU A 1 101 ? -3.386 9.854 -11.187 1.00 92.94 101 LEU A C 1
ATOM 738 O O . LEU A 1 101 ? -4.021 10.871 -11.470 1.00 92.94 101 LEU A O 1
ATOM 742 N N . PRO A 1 102 ? -3.600 8.688 -11.819 1.00 93.56 102 PRO A N 1
ATOM 743 C CA . PRO A 1 102 ? -4.615 8.527 -12.861 1.00 93.56 102 PRO A CA 1
ATOM 744 C C . PRO A 1 102 ? -6.038 8.405 -12.280 1.00 93.56 102 PRO A C 1
ATOM 746 O O . PRO A 1 102 ? -6.955 7.927 -12.946 1.00 93.56 102 PRO A O 1
ATOM 749 N N . TYR A 1 103 ? -6.237 8.817 -11.026 1.00 95.62 103 TYR A N 1
ATOM 750 C CA . TYR A 1 103 ? -7.459 8.590 -10.269 1.00 95.62 103 TYR A CA 1
ATOM 751 C C . TYR A 1 103 ? -7.953 9.851 -9.568 1.00 95.62 103 TYR A C 1
ATOM 753 O O . TYR A 1 103 ? -7.169 10.698 -9.139 1.00 95.62 103 TYR A O 1
ATOM 761 N N . THR A 1 104 ? -9.266 9.910 -9.382 1.00 95.38 104 THR A N 1
ATOM 762 C CA . THR A 1 104 ? -9.936 10.821 -8.455 1.00 95.38 104 THR A CA 1
ATOM 763 C C . THR A 1 104 ? -10.405 10.067 -7.211 1.00 95.38 104 THR A C 1
ATOM 765 O O . THR A 1 104 ? -10.565 8.844 -7.242 1.00 95.38 104 THR A O 1
ATOM 768 N N . PHE A 1 105 ? -10.622 10.799 -6.116 1.00 96.19 105 PHE A N 1
ATOM 769 C CA . PHE A 1 105 ? -11.053 10.251 -4.833 1.00 96.19 105 PHE A CA 1
ATOM 770 C C . PHE A 1 105 ? -12.227 11.045 -4.275 1.00 96.19 105 PHE A C 1
ATOM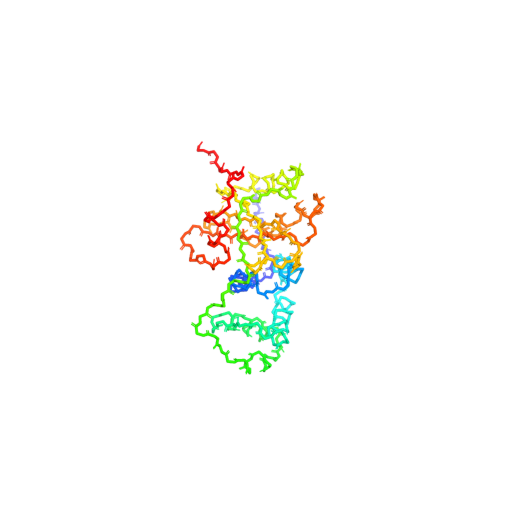 772 O O . PHE A 1 105 ? -12.228 12.275 -4.329 1.00 96.19 105 PHE A O 1
ATOM 779 N N . GLY A 1 106 ? -13.188 10.354 -3.672 1.00 92.75 106 GLY A N 1
ATOM 780 C CA . GLY A 1 106 ? -14.301 11.004 -2.991 1.00 92.75 106 GLY A CA 1
ATOM 781 C C . GLY A 1 106 ? -15.017 10.099 -1.998 1.00 92.75 106 GLY A C 1
ATOM 782 O O . GLY A 1 106 ? -14.668 8.933 -1.831 1.00 92.75 106 GLY A O 1
ATOM 783 N N . LEU A 1 107 ? -16.048 10.652 -1.360 1.00 83.94 107 LEU A N 1
ATOM 784 C CA . LEU A 1 107 ? -16.891 9.962 -0.373 1.00 83.94 107 LEU A CA 1
ATOM 785 C C . LEU A 1 107 ? -17.691 8.801 -0.989 1.00 83.94 107 LEU A C 1
ATOM 787 O O . LEU A 1 107 ? -18.029 7.839 -0.310 1.00 83.94 107 LEU A O 1
ATOM 791 N N . GLY A 1 108 ? -17.929 8.876 -2.300 1.00 74.12 108 GLY A N 1
ATOM 792 C CA . GLY A 1 108 ? -18.636 7.876 -3.085 1.00 74.12 108 GLY A CA 1
ATOM 793 C C . GLY A 1 108 ? -20.158 7.906 -2.947 1.00 74.12 108 GLY A C 1
ATOM 794 O O . GLY A 1 108 ? -20.754 8.910 -2.568 1.00 74.12 108 GLY A O 1
ATOM 795 N N . GLY A 1 109 ? -20.753 6.786 -3.353 1.00 63.50 109 GLY A N 1
ATOM 796 C CA . GLY A 1 109 ? -22.180 6.430 -3.311 1.00 63.50 109 GLY A CA 1
ATOM 797 C C . GLY A 1 109 ? -22.407 5.009 -3.854 1.00 63.50 109 GLY A C 1
ATOM 798 O O . GLY A 1 109 ? -23.487 4.679 -4.333 1.00 63.50 109 GLY A O 1
ATOM 799 N N . TRP A 1 110 ? -21.339 4.200 -3.856 1.00 67.94 110 TRP A N 1
ATOM 800 C CA . TRP A 1 110 ? -21.194 2.989 -4.666 1.00 67.94 110 TRP A CA 1
ATOM 801 C C . TRP A 1 110 ? -21.281 1.690 -3.853 1.00 67.94 110 TRP A C 1
ATOM 803 O O . TRP A 1 110 ? -21.183 0.614 -4.431 1.00 67.94 110 TRP A O 1
ATOM 813 N N . SER A 1 111 ? -21.532 1.754 -2.539 1.00 62.38 111 SER A N 1
ATOM 814 C CA . SER A 1 111 ? -21.943 0.564 -1.786 1.00 62.38 111 SER A CA 1
ATOM 815 C C . SER A 1 111 ? -22.805 0.872 -0.572 1.00 62.38 111 SER A C 1
ATOM 817 O O . SER A 1 111 ? -22.517 1.825 0.147 1.00 62.38 111 SER A O 1
ATOM 819 N N . ALA A 1 112 ? -23.752 -0.021 -0.297 1.00 55.06 112 ALA A N 1
ATOM 820 C CA . ALA A 1 112 ? -24.510 -0.104 0.953 1.00 55.06 112 ALA A CA 1
ATOM 821 C C . ALA A 1 112 ? -23.991 -1.215 1.898 1.00 55.06 112 ALA A C 1
ATOM 823 O O . ALA A 1 112 ? -24.684 -1.592 2.836 1.00 55.06 112 ALA A O 1
ATOM 824 N N . GLU A 1 113 ? -22.826 -1.812 1.610 1.00 67.62 113 GLU A N 1
ATOM 825 C CA . GLU A 1 113 ? -22.290 -2.930 2.397 1.00 67.62 113 GLU A CA 1
ATOM 826 C C . GLU A 1 113 ? -21.400 -2.429 3.532 1.00 67.62 113 GLU A C 1
ATOM 828 O O . GLU A 1 113 ? -20.183 -2.296 3.385 1.00 67.62 113 GLU A O 1
ATOM 833 N N . ASP A 1 114 ? -22.034 -2.191 4.676 1.00 79.06 114 ASP A N 1
ATOM 834 C CA . ASP A 1 114 ? -21.373 -1.734 5.900 1.00 79.06 114 ASP A CA 1
ATOM 835 C C . ASP A 1 114 ? -20.362 -2.765 6.439 1.00 79.06 114 ASP A C 1
ATOM 837 O O . ASP A 1 114 ? -19.391 -2.399 7.090 1.00 79.06 114 ASP A O 1
ATOM 841 N N . THR A 1 115 ? -20.490 -4.051 6.088 1.00 91.38 115 THR A N 1
ATOM 842 C CA . THR A 1 115 ? -19.656 -5.135 6.640 1.00 91.38 115 THR A CA 1
ATOM 843 C C . THR A 1 115 ? -18.165 -5.011 6.319 1.00 91.38 115 THR A C 1
ATOM 845 O O . THR A 1 115 ? -17.328 -5.457 7.106 1.00 91.38 115 THR A O 1
ATOM 848 N N . VAL A 1 116 ? -17.807 -4.431 5.168 1.00 94.75 116 VAL A N 1
ATOM 849 C CA . VAL A 1 116 ? -16.399 -4.214 4.787 1.00 94.75 116 VAL A CA 1
ATOM 850 C C . VAL A 1 116 ? -15.804 -3.059 5.597 1.00 94.75 116 VAL A C 1
ATOM 852 O O . VAL A 1 116 ? -14.681 -3.170 6.097 1.00 94.75 116 VAL A O 1
ATOM 855 N N . ASP A 1 117 ? -16.571 -1.980 5.776 1.00 95.06 117 ASP A N 1
ATOM 856 C CA . ASP A 1 117 ? -16.179 -0.835 6.600 1.00 95.06 117 ASP A CA 1
ATOM 857 C C . ASP A 1 117 ? -16.104 -1.238 8.084 1.00 95.06 117 ASP A C 1
ATOM 859 O O . ASP A 1 117 ? -15.117 -0.922 8.747 1.00 95.06 117 ASP A O 1
ATOM 863 N N . ASP A 1 118 ? -17.053 -2.036 8.581 1.00 96.00 118 ASP A N 1
ATOM 864 C CA . ASP A 1 118 ? -17.043 -2.607 9.933 1.00 96.00 118 ASP A CA 1
ATOM 865 C C . ASP A 1 118 ? -15.798 -3.467 10.180 1.00 96.00 118 ASP A C 1
ATOM 867 O O . ASP A 1 118 ? -15.164 -3.370 11.233 1.00 96.00 118 ASP A O 1
ATOM 871 N N . ALA A 1 119 ? -15.402 -4.292 9.205 1.00 97.19 119 ALA A N 1
ATOM 872 C CA . ALA A 1 119 ? -14.189 -5.098 9.303 1.00 97.19 119 ALA A CA 1
ATOM 873 C C . ALA A 1 119 ? -12.920 -4.233 9.335 1.00 97.19 119 ALA A C 1
ATOM 875 O O . ALA A 1 119 ? -11.988 -4.535 10.089 1.00 97.19 119 ALA A O 1
ATOM 876 N N . ALA A 1 120 ? -12.885 -3.146 8.556 1.00 97.25 120 ALA A N 1
ATOM 877 C CA . ALA A 1 120 ? -11.796 -2.176 8.599 1.00 97.25 120 ALA A CA 1
ATOM 878 C C . ALA A 1 120 ? -11.732 -1.477 9.967 1.00 97.25 120 ALA A C 1
ATOM 880 O O . ALA A 1 120 ? -10.663 -1.431 10.580 1.00 97.25 120 ALA A O 1
ATOM 881 N N . VAL A 1 121 ? -12.872 -1.000 10.479 1.00 97.88 121 VAL A N 1
ATOM 882 C CA . VAL A 1 121 ? -12.975 -0.361 11.797 1.00 97.88 121 VAL A CA 1
ATOM 883 C C . VAL A 1 121 ? -12.524 -1.325 12.887 1.00 97.88 121 VAL A C 1
ATOM 885 O O . VAL A 1 121 ? -11.630 -0.975 13.648 1.00 97.88 121 VAL A O 1
ATOM 888 N N . ALA A 1 122 ? -13.046 -2.552 12.926 1.00 97.31 122 ALA A N 1
ATOM 889 C CA . ALA A 1 122 ? -12.694 -3.540 13.943 1.00 97.31 122 ALA A CA 1
ATOM 890 C C . ALA A 1 122 ? -11.194 -3.893 13.939 1.00 97.31 122 ALA A C 1
ATOM 892 O O . ALA A 1 122 ? -10.579 -4.026 15.000 1.00 97.31 122 ALA A O 1
ATOM 893 N N . ALA A 1 123 ? -10.580 -4.022 12.757 1.00 97.19 123 ALA A N 1
ATOM 894 C CA . ALA A 1 123 ? -9.156 -4.336 12.634 1.00 97.19 123 ALA A CA 1
ATOM 895 C C . ALA A 1 123 ? -8.237 -3.195 13.105 1.00 97.19 123 ALA A C 1
ATOM 897 O O . ALA A 1 123 ? -7.134 -3.457 13.606 1.00 97.19 123 ALA A O 1
ATOM 898 N N . VAL A 1 124 ? -8.683 -1.948 12.921 1.00 97.62 124 VAL A N 1
ATOM 899 C CA . VAL A 1 124 ? -7.932 -0.733 13.256 1.00 97.62 124 VAL A CA 1
ATOM 900 C C . VAL A 1 124 ? -8.169 -0.314 14.703 1.00 97.62 124 VAL A C 1
ATOM 902 O O . VAL A 1 124 ? -7.204 -0.072 15.420 1.00 97.62 124 VAL A O 1
ATOM 905 N N . SER A 1 125 ? -9.413 -0.305 15.182 1.00 97.00 125 SER A N 1
ATOM 906 C CA . SER A 1 125 ? -9.746 0.092 16.555 1.00 97.00 125 SER A CA 1
ATOM 907 C C . SER A 1 125 ? -9.166 -0.851 17.611 1.00 97.00 125 SER A C 1
ATOM 909 O O . SER A 1 125 ? -9.014 -0.462 18.765 1.00 97.00 125 SER A O 1
ATOM 911 N N . GLY A 1 126 ? -8.848 -2.093 17.229 1.00 93.75 126 GLY A N 1
ATOM 912 C CA . GLY A 1 126 ? -8.140 -3.053 18.075 1.00 93.75 126 GLY A CA 1
ATOM 913 C C . GLY A 1 126 ? -6.628 -2.813 18.199 1.00 93.75 126 GLY A C 1
ATOM 914 O O . GLY A 1 126 ? -5.986 -3.499 18.987 1.00 93.75 126 GLY A O 1
ATOM 915 N N . GLU A 1 127 ? -6.043 -1.878 17.439 1.00 95.81 127 GLU A N 1
ATOM 916 C CA . GLU A 1 127 ? -4.620 -1.527 17.514 1.00 95.81 127 GLU A CA 1
ATOM 917 C C . GLU A 1 127 ? -4.371 -0.427 18.553 1.00 95.81 127 GLU A C 1
ATOM 919 O O . GLU A 1 127 ? -4.843 0.695 18.359 1.00 95.81 127 GLU A O 1
ATOM 924 N N . PRO A 1 128 ? -3.573 -0.656 19.609 1.00 92.62 128 PRO A N 1
ATOM 925 C CA . PRO A 1 128 ? -3.224 0.391 20.567 1.00 92.62 128 PRO A CA 1
ATOM 926 C C . PRO A 1 128 ? -2.516 1.608 19.961 1.00 92.62 128 PRO A C 1
ATOM 928 O O . PRO A 1 128 ? -2.631 2.682 20.540 1.00 92.62 128 PRO A O 1
ATOM 931 N N . GLY A 1 129 ? -1.846 1.465 18.816 1.00 94.25 129 GLY A N 1
ATOM 932 C CA . GLY A 1 129 ? -1.195 2.565 18.100 1.00 94.25 129 GLY A CA 1
ATOM 933 C C . GLY A 1 129 ? -2.038 3.275 17.030 1.00 94.25 129 GLY A C 1
ATOM 934 O O . GLY A 1 129 ? -1.614 4.308 16.525 1.00 94.25 129 GLY A O 1
ATOM 935 N N . ALA A 1 130 ? -3.225 2.779 16.656 1.00 96.81 130 ALA A N 1
ATOM 936 C CA . ALA A 1 130 ? -4.032 3.432 15.618 1.00 96.81 130 ALA A CA 1
ATOM 937 C C . ALA A 1 130 ? -4.791 4.654 16.154 1.00 96.81 130 ALA A C 1
ATOM 939 O O . ALA A 1 130 ? -5.444 4.590 17.194 1.00 96.81 130 ALA A O 1
ATOM 940 N N . GLU A 1 131 ? -4.776 5.757 15.420 1.00 97.06 131 GLU A N 1
ATOM 941 C CA . GLU A 1 131 ? -5.359 7.031 15.858 1.00 97.06 131 GLU A CA 1
ATOM 942 C C . GLU A 1 131 ? -6.602 7.415 15.057 1.00 97.06 131 GLU A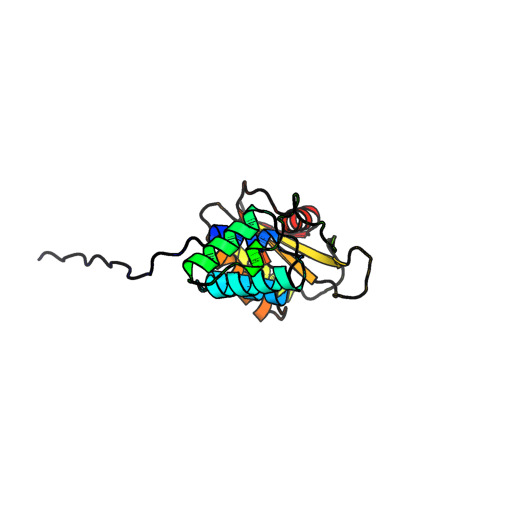 C 1
ATOM 944 O O . GLU A 1 131 ? -7.526 8.018 15.600 1.00 97.06 131 GLU A O 1
ATOM 949 N N . GLY A 1 132 ? -6.659 7.036 13.780 1.00 97.19 132 GLY A N 1
ATOM 950 C CA . GLY A 1 132 ? -7.811 7.312 12.930 1.00 97.19 132 GLY A CA 1
ATOM 951 C C . GLY A 1 132 ? -7.851 6.458 11.673 1.00 97.19 132 GLY A C 1
ATOM 952 O O . GLY A 1 132 ? -6.828 5.940 11.225 1.00 97.19 132 GLY A O 1
ATOM 953 N N . LEU A 1 133 ? -9.049 6.324 11.112 1.00 98.38 133 LEU A N 1
ATOM 954 C CA . LEU A 1 133 ? -9.345 5.569 9.901 1.00 98.38 133 LEU A CA 1
ATOM 955 C C . LEU A 1 133 ? -10.228 6.400 8.972 1.00 98.38 133 LEU A C 1
ATOM 957 O O . LEU A 1 133 ? -11.326 6.817 9.346 1.00 98.38 133 LEU A O 1
ATOM 961 N N . TRP A 1 134 ? -9.771 6.566 7.735 1.00 97.94 134 TRP A N 1
ATOM 962 C CA . TRP A 1 134 ? -10.525 7.176 6.647 1.00 97.94 134 TRP A CA 1
ATOM 963 C C . TRP A 1 134 ? -10.814 6.164 5.550 1.00 97.94 134 TRP A C 1
ATOM 965 O O . TRP A 1 134 ? -10.001 5.277 5.287 1.00 97.94 134 TRP A O 1
ATOM 975 N N . ARG A 1 135 ? -11.933 6.358 4.854 1.00 97.06 135 ARG A N 1
ATOM 976 C CA . ARG A 1 135 ? -12.279 5.657 3.618 1.00 97.06 135 ARG A CA 1
ATOM 977 C C . ARG A 1 135 ? -12.514 6.659 2.506 1.00 97.06 135 ARG A C 1
ATOM 979 O O . ARG A 1 135 ? -13.298 7.590 2.655 1.00 97.06 135 ARG A O 1
ATOM 986 N N . ALA A 1 136 ? -11.900 6.427 1.357 1.00 96.44 136 ALA A N 1
ATOM 987 C CA . ALA A 1 136 ? -12.259 7.087 0.110 1.00 96.44 136 ALA A CA 1
ATOM 988 C C . ALA A 1 136 ? -12.574 6.046 -0.964 1.00 96.44 136 ALA A C 1
ATOM 990 O O . ALA A 1 136 ? -12.097 4.914 -0.920 1.00 96.44 136 ALA A O 1
ATOM 991 N N . TRP A 1 137 ? -13.352 6.449 -1.955 1.00 95.50 137 TRP A N 1
ATOM 992 C CA . TRP A 1 137 ? -13.541 5.706 -3.188 1.00 95.50 137 TRP A CA 1
ATOM 993 C C . TRP A 1 137 ? -12.642 6.279 -4.264 1.00 95.50 137 TRP A C 1
ATOM 995 O O . TRP A 1 137 ? -12.694 7.479 -4.527 1.00 95.50 137 TRP A O 1
ATOM 1005 N N . ARG A 1 138 ? -11.842 5.419 -4.885 1.00 95.50 138 ARG A N 1
ATOM 1006 C CA . ARG A 1 138 ? -10.969 5.744 -6.006 1.00 95.50 138 ARG A CA 1
ATOM 1007 C C . ARG A 1 138 ? -11.637 5.334 -7.311 1.00 95.50 138 ARG A C 1
ATOM 1009 O O . ARG A 1 138 ? -12.035 4.182 -7.438 1.00 95.50 138 ARG A O 1
ATOM 1016 N N . ALA A 1 139 ? -11.696 6.234 -8.284 1.00 95.00 139 ALA A N 1
ATOM 1017 C CA . ALA A 1 139 ? -12.194 5.955 -9.633 1.00 95.00 139 ALA A CA 1
ATOM 1018 C C . ALA A 1 139 ? -11.277 6.598 -10.691 1.00 95.00 139 ALA A C 1
ATOM 1020 O O . ALA A 1 139 ? -10.549 7.539 -10.352 1.00 95.00 139 ALA A O 1
ATOM 1021 N N . PRO A 1 140 ? -11.275 6.119 -11.948 1.00 95.06 140 PRO A N 1
ATOM 1022 C CA . PRO A 1 140 ? -10.503 6.733 -13.030 1.00 95.06 140 PRO A CA 1
ATOM 1023 C C . PRO A 1 140 ? -10.800 8.230 -13.169 1.00 95.06 140 PRO A C 1
ATOM 1025 O O . PRO A 1 140 ? -11.958 8.650 -13.147 1.00 95.06 140 PRO A O 1
ATOM 1028 N N . ILE A 1 141 ? -9.752 9.054 -13.279 1.00 93.81 141 ILE A N 1
ATOM 1029 C CA . ILE A 1 141 ? -9.901 10.521 -13.318 1.00 93.81 141 ILE A CA 1
ATOM 1030 C C . ILE A 1 141 ? -10.595 11.017 -14.594 1.00 93.81 141 ILE A C 1
ATOM 1032 O O . ILE A 1 141 ? -11.243 12.060 -14.588 1.00 93.81 141 ILE A O 1
ATOM 1036 N N . ASP A 1 142 ? -10.471 10.260 -15.679 1.00 92.75 142 ASP A N 1
ATOM 1037 C CA . ASP A 1 142 ? -11.085 10.524 -16.979 1.00 92.75 142 ASP A CA 1
ATOM 1038 C C . ASP A 1 142 ? -12.545 10.045 -17.066 1.00 92.75 142 ASP A C 1
ATOM 1040 O O . ASP A 1 142 ? -13.190 10.211 -18.102 1.00 92.75 142 ASP A O 1
ATOM 1044 N N . GLY A 1 143 ? -13.081 9.469 -15.984 1.00 88.88 143 GLY A N 1
ATOM 1045 C CA . GLY A 1 143 ? -14.431 8.919 -15.943 1.00 88.88 143 GLY A CA 1
ATOM 1046 C C . GLY A 1 143 ? -14.582 7.605 -16.708 1.00 88.88 143 GLY A C 1
ATOM 1047 O O . GLY A 1 143 ? -15.714 7.213 -17.001 1.00 88.88 143 GLY A O 1
ATOM 1048 N N . ALA A 1 144 ? -13.478 6.923 -17.042 1.00 90.94 144 ALA A N 1
ATOM 1049 C CA . ALA A 1 144 ? -13.544 5.599 -17.640 1.00 90.94 144 ALA A CA 1
ATOM 1050 C C . ALA A 1 144 ? -14.364 4.643 -16.748 1.00 90.94 144 ALA A C 1
ATOM 1052 O O . ALA A 1 144 ? -14.234 4.668 -15.522 1.00 90.94 144 ALA A O 1
ATOM 1053 N N . PRO A 1 145 ? -15.198 3.767 -17.341 1.00 87.12 145 PRO A N 1
ATOM 1054 C CA . PRO A 1 145 ? -16.010 2.819 -16.578 1.00 87.12 145 PRO A CA 1
ATOM 1055 C C . PRO A 1 145 ? -15.173 1.695 -15.949 1.00 87.12 145 PRO A C 1
ATOM 1057 O O . PRO A 1 145 ? -15.697 0.909 -15.166 1.00 87.12 145 PRO A O 1
ATOM 1060 N N . TRP A 1 146 ? -13.896 1.589 -16.325 1.00 85.62 146 TRP A N 1
ATOM 1061 C CA . TRP A 1 146 ? -12.970 0.588 -15.822 1.00 85.62 146 TRP A CA 1
ATOM 1062 C C . TRP A 1 146 ? -11.595 1.216 -15.519 1.00 85.62 146 TRP A C 1
ATOM 1064 O O . TRP A 1 146 ? -11.138 2.038 -16.317 1.00 85.62 146 TRP A O 1
ATOM 1074 N N . PRO A 1 147 ? -10.902 0.804 -14.436 1.00 88.31 147 PRO A N 1
ATOM 1075 C CA . PRO A 1 147 ? -11.373 -0.110 -13.390 1.00 88.31 147 PRO A CA 1
ATOM 1076 C C . PRO A 1 147 ? -12.576 0.442 -12.619 1.00 88.31 147 PRO A C 1
ATOM 1078 O O . PRO A 1 147 ? -12.778 1.653 -12.545 1.00 88.31 147 PRO A O 1
ATOM 1081 N N . GLU A 1 148 ? -13.384 -0.466 -12.071 1.00 90.75 148 GLU A N 1
ATOM 1082 C CA . GLU A 1 148 ? -14.518 -0.097 -11.222 1.00 90.75 148 GLU A CA 1
ATOM 1083 C C . GLU A 1 148 ? -14.050 0.711 -9.999 1.00 90.75 148 GLU A C 1
ATOM 1085 O O . GLU A 1 148 ? -12.907 0.544 -9.547 1.00 90.75 148 GLU A O 1
ATOM 1090 N N . PRO A 1 149 ? -14.913 1.578 -9.434 1.00 92.25 149 PRO A N 1
ATOM 1091 C CA . PRO A 1 149 ? -14.593 2.299 -8.213 1.00 92.25 149 PRO A CA 1
ATOM 1092 C C . PRO A 1 149 ? -14.136 1.355 -7.093 1.00 92.25 149 PRO A C 1
ATOM 1094 O O . PRO A 1 149 ? -14.816 0.386 -6.765 1.00 92.25 149 PRO A O 1
ATOM 1097 N N . LYS A 1 150 ? -12.993 1.661 -6.475 1.00 94.00 150 LYS A N 1
ATOM 1098 C CA . LYS A 1 150 ? -12.365 0.834 -5.435 1.00 94.00 150 LYS A CA 1
ATOM 1099 C C . LYS A 1 150 ? -12.348 1.563 -4.097 1.00 94.00 150 LYS A C 1
ATOM 1101 O O . LYS A 1 150 ? -11.973 2.735 -4.042 1.00 94.00 150 LYS A O 1
ATOM 1106 N N . ARG A 1 151 ? -12.697 0.871 -3.008 1.00 94.75 151 ARG A N 1
ATOM 1107 C CA . ARG A 1 151 ? -12.516 1.392 -1.644 1.00 94.75 151 ARG A CA 1
ATOM 1108 C C . ARG A 1 151 ? -11.032 1.454 -1.294 1.00 94.75 151 ARG A C 1
ATOM 1110 O O . ARG A 1 151 ? -10.287 0.506 -1.536 1.00 94.75 151 ARG A O 1
ATOM 1117 N N . VAL A 1 152 ? -10.625 2.561 -0.690 1.00 97.38 152 VAL A N 1
ATOM 1118 C CA . VAL A 1 152 ? -9.273 2.798 -0.189 1.00 97.38 152 VAL A CA 1
ATOM 1119 C C . VAL A 1 152 ? -9.368 3.244 1.259 1.00 97.38 152 VAL A C 1
ATOM 1121 O O . VAL A 1 152 ? -10.008 4.252 1.558 1.00 97.38 152 VAL A O 1
ATOM 1124 N N . TYR A 1 153 ? -8.709 2.503 2.140 1.00 98.31 153 TYR A N 1
ATOM 1125 C CA . TYR A 1 153 ? -8.626 2.800 3.562 1.00 98.31 153 TYR A CA 1
ATOM 1126 C C . TYR A 1 153 ? -7.289 3.456 3.873 1.00 98.31 153 TYR A C 1
ATOM 1128 O O . TYR A 1 153 ? -6.249 2.990 3.410 1.00 98.31 153 TYR A O 1
ATOM 1136 N N . LEU A 1 154 ? -7.313 4.520 4.667 1.00 98.62 154 LEU A N 1
ATOM 1137 C CA . LEU A 1 154 ? -6.121 5.183 5.177 1.00 98.62 154 LEU A CA 1
ATOM 1138 C C . LEU A 1 154 ? -6.154 5.172 6.700 1.00 98.62 154 LEU A C 1
ATOM 1140 O O . LEU A 1 154 ? -7.108 5.667 7.294 1.00 98.62 154 LEU A O 1
ATOM 1144 N N . VAL A 1 155 ? -5.103 4.648 7.318 1.00 98.44 155 VAL A N 1
ATOM 1145 C CA . VAL A 1 155 ? -4.939 4.616 8.771 1.00 98.44 155 VAL A CA 1
ATOM 1146 C C . VAL A 1 155 ? -3.857 5.607 9.178 1.00 98.44 155 VAL A C 1
ATOM 1148 O O . VAL A 1 155 ? -2.760 5.598 8.621 1.00 98.44 155 VAL A O 1
ATOM 1151 N N . GLN A 1 156 ? -4.163 6.440 10.166 1.00 97.94 156 GLN A N 1
ATOM 1152 C CA . GLN A 1 156 ? -3.156 7.189 10.911 1.00 97.94 156 GLN A CA 1
ATOM 1153 C C . GLN A 1 156 ? -2.757 6.370 12.135 1.00 97.94 156 GLN A C 1
ATOM 1155 O O . GLN A 1 156 ? -3.635 5.896 12.862 1.00 97.94 156 GLN A O 1
ATOM 1160 N N . ALA A 1 157 ? -1.459 6.224 12.369 1.00 96.94 157 ALA A N 1
ATOM 1161 C CA . ALA A 1 157 ? -0.916 5.524 13.524 1.00 96.94 157 ALA A CA 1
ATOM 1162 C C . ALA A 1 157 ? 0.151 6.359 14.252 1.00 96.94 157 ALA A C 1
ATOM 1164 O O . ALA A 1 157 ? 0.745 7.271 13.672 1.00 96.94 157 ALA A O 1
ATOM 1165 N N . ALA A 1 158 ? 0.387 6.023 15.518 1.00 95.19 158 ALA A N 1
ATOM 1166 C CA . ALA A 1 158 ? 1.466 6.562 16.337 1.00 95.19 158 ALA A CA 1
ATOM 1167 C C . ALA A 1 158 ? 2.842 6.051 15.869 1.00 95.19 158 ALA A C 1
ATOM 1169 O O . ALA A 1 158 ? 2.931 5.001 15.226 1.00 95.19 158 ALA A O 1
ATOM 1170 N N . GLU A 1 159 ? 3.908 6.763 16.237 1.00 91.56 159 GLU A N 1
ATOM 1171 C CA . GLU A 1 159 ? 5.287 6.533 15.772 1.00 91.56 159 GLU A CA 1
ATOM 1172 C C . GLU A 1 159 ? 5.838 5.151 16.111 1.00 91.56 159 GLU A C 1
ATOM 1174 O O . GLU A 1 159 ? 6.511 4.529 15.293 1.00 91.56 159 GLU A O 1
ATOM 1179 N N . GLU A 1 160 ? 5.475 4.612 17.268 1.00 90.75 160 GLU A N 1
ATOM 1180 C CA . GLU A 1 160 ? 5.941 3.308 17.734 1.00 90.75 160 GLU A CA 1
ATOM 1181 C C . GLU A 1 160 ? 5.155 2.133 17.127 1.00 90.75 160 GLU A C 1
ATOM 1183 O O . GLU A 1 160 ? 5.413 0.971 17.452 1.00 90.75 160 GLU A O 1
ATOM 1188 N N . THR A 1 161 ? 4.175 2.408 16.261 1.00 94.38 161 THR A N 1
ATOM 1189 C CA . THR A 1 161 ? 3.312 1.375 15.681 1.00 94.38 161 THR A CA 1
ATOM 1190 C C . THR A 1 161 ? 4.032 0.620 14.570 1.00 94.38 161 THR A C 1
ATOM 1192 O O . THR A 1 161 ? 4.553 1.217 13.628 1.00 94.38 161 THR A O 1
ATOM 1195 N N . ASP A 1 162 ? 3.967 -0.713 14.597 1.00 94.56 162 ASP A N 1
ATOM 1196 C CA . ASP A 1 162 ? 4.401 -1.536 13.466 1.00 94.56 162 ASP A CA 1
ATOM 1197 C C . ASP A 1 162 ? 3.422 -1.380 12.290 1.00 94.56 162 ASP A C 1
ATOM 1199 O O . ASP A 1 162 ? 2.406 -2.076 12.167 1.00 94.56 162 ASP A O 1
ATOM 1203 N N . LEU A 1 163 ? 3.738 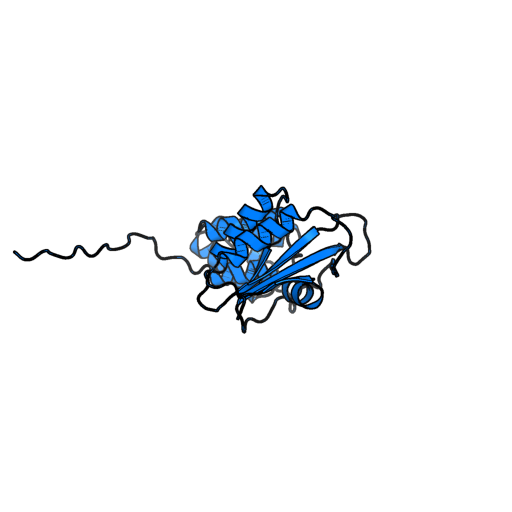-0.431 11.407 1.00 95.75 163 LEU A N 1
ATOM 1204 C CA . LEU A 1 163 ? 2.904 -0.089 10.258 1.00 95.75 163 LEU A CA 1
ATOM 1205 C C . LEU A 1 163 ? 2.784 -1.251 9.265 1.00 95.75 163 LEU A C 1
ATOM 1207 O O . LEU A 1 163 ? 1.748 -1.396 8.610 1.00 95.75 163 LEU A O 1
ATOM 1211 N N . VAL A 1 164 ? 3.819 -2.086 9.141 1.00 97.00 164 VAL A N 1
ATOM 1212 C CA . VAL A 1 164 ? 3.823 -3.227 8.217 1.00 97.00 164 VAL A CA 1
ATOM 1213 C C . VAL A 1 164 ? 2.871 -4.308 8.731 1.00 97.00 164 VAL A C 1
ATOM 1215 O O . VAL A 1 164 ? 2.007 -4.779 7.981 1.00 97.00 164 VAL A O 1
ATOM 1218 N N . ALA A 1 165 ? 2.961 -4.655 10.017 1.00 95.94 165 ALA A N 1
ATOM 1219 C CA . ALA A 1 165 ? 2.068 -5.625 10.640 1.00 95.94 165 ALA A CA 1
ATOM 1220 C C . ALA A 1 165 ? 0.609 -5.144 10.656 1.00 95.94 165 ALA A C 1
ATOM 1222 O O . ALA A 1 165 ? -0.299 -5.918 10.325 1.00 95.94 165 ALA A O 1
ATOM 1223 N N . LEU A 1 166 ? 0.377 -3.867 10.983 1.00 97.31 166 LEU A N 1
ATOM 1224 C CA . LEU A 1 166 ? -0.954 -3.261 10.970 1.00 97.31 166 LEU A CA 1
ATOM 1225 C C . LEU A 1 166 ? -1.565 -3.279 9.559 1.00 97.31 166 LEU A C 1
ATOM 1227 O O . LEU A 1 166 ? -2.719 -3.687 9.406 1.00 97.31 166 LEU A O 1
ATOM 1231 N N . THR A 1 167 ? -0.784 -2.936 8.526 1.00 98.12 167 THR A N 1
ATOM 1232 C CA . THR A 1 167 ? -1.232 -2.987 7.122 1.00 98.12 167 THR A CA 1
ATOM 1233 C C . THR A 1 167 ? -1.707 -4.390 6.765 1.00 98.12 167 THR A C 1
ATOM 1235 O O . THR A 1 167 ? -2.839 -4.575 6.316 1.00 98.12 167 THR A O 1
ATOM 1238 N N . ALA A 1 168 ? -0.883 -5.406 7.031 1.00 97.56 168 ALA A N 1
ATOM 1239 C CA . ALA A 1 168 ? -1.225 -6.782 6.697 1.00 97.56 168 ALA A CA 1
ATOM 1240 C C . ALA A 1 168 ? -2.433 -7.303 7.492 1.00 97.56 168 ALA A C 1
ATOM 1242 O O . ALA A 1 168 ? -3.243 -8.059 6.953 1.00 97.56 168 ALA A O 1
ATOM 1243 N N . ARG A 1 169 ? -2.589 -6.910 8.763 1.00 97.88 169 ARG A N 1
ATOM 1244 C CA . ARG A 1 169 ? -3.754 -7.296 9.571 1.00 97.88 169 ARG A CA 1
ATOM 1245 C C . ARG A 1 169 ? -5.046 -6.689 9.031 1.00 97.88 169 ARG A C 1
ATOM 1247 O O . ARG A 1 169 ? -6.014 -7.428 8.860 1.00 97.88 169 ARG A O 1
ATOM 1254 N N . ALA A 1 170 ? -5.047 -5.393 8.731 1.00 98.25 170 ALA A N 1
ATOM 1255 C CA . ALA A 1 170 ? -6.197 -4.719 8.140 1.00 98.25 170 ALA A CA 1
ATOM 1256 C C . ALA A 1 170 ? -6.560 -5.332 6.778 1.00 98.25 170 ALA A C 1
ATOM 1258 O O . ALA A 1 170 ? -7.718 -5.673 6.550 1.00 98.25 170 ALA A O 1
ATOM 1259 N N . GLN A 1 171 ? -5.571 -5.595 5.914 1.00 98.50 171 GLN A N 1
ATOM 1260 C CA . GLN A 1 171 ? -5.810 -6.267 4.633 1.00 98.50 171 GLN A CA 1
ATOM 1261 C C . GLN A 1 171 ? -6.431 -7.658 4.805 1.00 98.50 171 GLN A C 1
ATOM 1263 O O . GLN A 1 171 ? -7.363 -8.001 4.085 1.00 98.50 171 GLN A O 1
ATOM 1268 N N . ARG A 1 172 ? -5.965 -8.463 5.769 1.00 98.38 172 ARG A N 1
ATOM 1269 C CA . ARG A 1 172 ? -6.570 -9.778 6.036 1.00 98.38 172 ARG A CA 1
ATOM 1270 C C . ARG A 1 172 ? -8.020 -9.667 6.503 1.00 98.38 172 ARG A C 1
ATOM 1272 O O . ARG A 1 172 ? -8.853 -10.425 6.018 1.00 98.38 172 ARG A O 1
ATOM 1279 N N . ALA A 1 173 ? -8.317 -8.742 7.414 1.00 98.00 173 ALA A N 1
ATOM 1280 C CA . ALA A 1 173 ? -9.669 -8.554 7.938 1.00 98.00 173 ALA A CA 1
ATOM 1281 C C . ALA A 1 173 ? -10.651 -8.113 6.842 1.00 98.00 173 ALA A C 1
ATOM 1283 O O . ALA A 1 173 ? -11.709 -8.713 6.678 1.00 98.00 173 ALA A O 1
ATOM 1284 N N . ILE A 1 174 ? -10.258 -7.125 6.038 1.00 97.81 174 ILE A N 1
ATOM 1285 C CA . ILE A 1 174 ? -11.080 -6.589 4.948 1.00 97.81 174 ILE A CA 1
ATOM 1286 C C . ILE A 1 174 ? -11.268 -7.636 3.837 1.00 97.81 174 ILE A C 1
ATOM 1288 O O . ILE A 1 174 ? -12.371 -7.812 3.324 1.00 97.81 174 ILE A O 1
ATOM 1292 N N . CYS A 1 175 ? -10.222 -8.405 3.512 1.00 97.31 175 CYS A N 1
ATOM 1293 C CA . CYS A 1 175 ? -10.331 -9.505 2.554 1.00 97.31 175 CYS A CA 1
ATOM 1294 C C . CYS A 1 175 ? -11.291 -10.601 3.036 1.00 97.31 175 CYS A C 1
ATOM 1296 O O . CYS A 1 175 ? -12.059 -11.134 2.238 1.00 97.31 175 CYS A O 1
ATOM 1298 N N . ALA A 1 176 ? -11.278 -10.926 4.333 1.00 96.88 176 ALA A N 1
ATOM 1299 C CA . ALA A 1 176 ? -12.212 -11.885 4.924 1.00 96.88 176 ALA A CA 1
ATOM 1300 C C . ALA A 1 176 ? -13.669 -11.385 4.906 1.00 96.88 176 ALA A C 1
ATOM 1302 O O . ALA A 1 176 ? -14.587 -12.201 4.885 1.00 96.88 176 ALA A O 1
ATOM 1303 N N . ALA A 1 177 ? -13.875 -10.065 4.867 1.00 95.94 177 ALA A N 1
ATOM 1304 C CA . ALA A 1 177 ? -15.184 -9.433 4.722 1.00 95.94 177 ALA A CA 1
ATOM 1305 C C . ALA A 1 177 ? -15.679 -9.345 3.265 1.00 95.94 177 ALA A C 1
ATOM 1307 O O . ALA A 1 177 ? -16.766 -8.826 3.029 1.00 95.94 177 ALA A O 1
ATOM 1308 N N . GLY A 1 178 ? -14.916 -9.870 2.297 1.00 94.25 178 GLY A N 1
ATOM 1309 C CA . GLY A 1 178 ? -15.353 -10.025 0.906 1.00 94.25 178 GLY A CA 1
ATOM 1310 C C . GLY A 1 178 ? -14.737 -9.049 -0.095 1.00 94.25 178 GLY A C 1
ATOM 1311 O O . GLY A 1 178 ? -15.074 -9.119 -1.272 1.00 94.25 178 GLY A O 1
ATOM 1312 N N . GLU A 1 179 ? -13.815 -8.176 0.320 1.00 94.19 179 GLU A N 1
ATOM 1313 C CA . GLU A 1 179 ? -13.132 -7.241 -0.582 1.00 94.19 179 GLU A CA 1
ATOM 1314 C C . GLU A 1 179 ? -11.773 -7.819 -1.029 1.00 94.19 179 GLU A C 1
ATOM 1316 O O . GLU A 1 179 ? -10.797 -7.766 -0.272 1.00 94.19 179 GLU A O 1
ATOM 1321 N N . PRO A 1 180 ? -11.658 -8.387 -2.245 1.00 94.25 180 PRO A N 1
ATOM 1322 C CA . PRO A 1 180 ? -10.396 -8.930 -2.729 1.00 94.25 180 PRO A CA 1
ATOM 1323 C C . PRO A 1 180 ? -9.393 -7.805 -2.998 1.00 94.25 180 PRO A C 1
ATOM 1325 O O . PRO A 1 180 ? -9.741 -6.742 -3.512 1.00 94.25 180 PRO A O 1
ATOM 1328 N N . HIS A 1 181 ? -8.118 -8.051 -2.702 1.00 96.38 181 HIS A N 1
ATOM 1329 C CA . HIS A 1 181 ? -7.033 -7.075 -2.884 1.00 96.38 181 HIS A CA 1
ATOM 1330 C C . HIS A 1 181 ? -7.332 -5.706 -2.237 1.00 96.38 181 HIS A C 1
ATOM 1332 O O . HIS A 1 181 ? -7.350 -4.678 -2.928 1.00 96.38 181 HIS A O 1
ATOM 1338 N N . PRO A 1 182 ? -7.609 -5.669 -0.921 1.00 97.31 182 PRO A N 1
ATOM 1339 C CA . PRO A 1 182 ? -7.996 -4.438 -0.254 1.00 97.31 182 PRO A CA 1
ATOM 1340 C C . PRO A 1 182 ? -6.865 -3.413 -0.273 1.00 97.31 182 PRO A C 1
ATOM 1342 O O . PRO A 1 182 ? -5.702 -3.719 0.023 1.00 97.31 182 PRO A O 1
ATOM 1345 N N . GLN A 1 183 ? -7.232 -2.178 -0.608 1.00 97.81 183 GLN A N 1
ATOM 1346 C CA . GLN A 1 183 ? -6.314 -1.050 -0.665 1.00 97.81 183 GLN A CA 1
ATOM 1347 C C . GLN A 1 183 ? -6.250 -0.399 0.716 1.00 97.81 183 GLN A C 1
ATOM 1349 O O . GLN A 1 183 ? -7.114 0.398 1.077 1.00 97.81 183 GLN A O 1
ATOM 1354 N N . VAL A 1 184 ? -5.241 -0.782 1.500 1.00 98.38 184 VAL A N 1
ATOM 1355 C CA . VAL A 1 184 ? -4.983 -0.237 2.839 1.00 98.38 184 VAL A CA 1
ATOM 1356 C C . VAL A 1 184 ? -3.662 0.515 2.827 1.00 98.38 184 VAL A C 1
ATOM 1358 O O . VAL A 1 184 ? -2.613 -0.071 2.551 1.00 98.38 184 VAL A O 1
ATOM 1361 N N . GLU A 1 185 ? -3.733 1.801 3.134 1.00 98.12 185 GLU A N 1
ATOM 1362 C CA . GLU A 1 185 ? -2.617 2.717 3.315 1.00 98.12 185 GLU A CA 1
ATOM 1363 C C . GLU A 1 185 ? -2.472 3.067 4.789 1.00 98.12 185 GLU A C 1
ATOM 1365 O O . GLU A 1 185 ? -3.470 3.271 5.479 1.00 98.12 185 GLU A O 1
ATOM 1370 N N . ILE A 1 186 ? -1.238 3.180 5.270 1.00 97.50 186 ILE A N 1
ATOM 1371 C CA . ILE A 1 186 ? -0.957 3.543 6.658 1.00 97.50 186 ILE A CA 1
ATOM 1372 C C . ILE A 1 186 ? 0.208 4.518 6.687 1.00 97.50 186 ILE A C 1
ATOM 1374 O O . ILE A 1 186 ? 1.195 4.324 5.972 1.00 97.50 186 ILE A O 1
ATOM 1378 N N . TYR A 1 187 ? 0.079 5.545 7.519 1.00 96.06 187 TYR A N 1
ATOM 1379 C CA . TYR A 1 187 ? 1.119 6.532 7.766 1.00 96.06 187 TYR A CA 1
ATOM 1380 C C . TYR A 1 187 ? 1.265 6.811 9.260 1.00 96.06 187 TYR A C 1
ATOM 1382 O O . TYR A 1 187 ? 0.308 6.671 10.031 1.00 96.06 187 TYR A O 1
ATOM 1390 N N . CYS A 1 188 ? 2.462 7.238 9.646 1.00 93.75 188 CYS A N 1
ATOM 1391 C CA . CYS A 1 188 ? 2.730 7.782 10.969 1.00 93.75 188 CYS A CA 1
ATOM 1392 C C . CYS A 1 188 ? 2.590 9.311 10.977 1.00 93.75 188 CYS A C 1
ATOM 1394 O O . CYS A 1 188 ? 2.894 9.985 9.987 1.00 93.75 188 CYS A O 1
ATOM 1396 N N . TYR A 1 189 ? 2.167 9.883 12.107 1.00 81.62 189 TYR A N 1
ATOM 1397 C CA . TYR A 1 189 ? 2.229 11.328 12.325 1.00 81.62 189 TYR A CA 1
ATOM 1398 C C . TYR A 1 189 ? 3.622 11.897 11.985 1.00 81.62 189 TYR A C 1
ATOM 1400 O O . TYR A 1 189 ? 4.648 11.320 12.331 1.00 81.62 189 TYR A O 1
ATOM 1408 N N . GLY A 1 190 ? 3.657 13.031 11.281 1.00 81.00 190 GLY A N 1
ATOM 1409 C CA . GLY A 1 190 ? 4.900 13.691 10.864 1.00 81.00 190 GLY A CA 1
ATOM 1410 C C . GLY A 1 190 ? 5.522 13.171 9.561 1.00 81.00 190 GLY A C 1
ATOM 1411 O O . GLY A 1 190 ? 6.382 13.856 9.007 1.00 81.00 190 GLY A O 1
ATOM 1412 N N . GLU A 1 191 ? 5.073 12.033 9.016 1.00 88.38 191 GLU A N 1
ATOM 1413 C CA . GLU A 1 191 ? 5.522 11.575 7.697 1.00 88.38 191 GLU A CA 1
ATOM 1414 C C . GLU A 1 191 ? 4.977 12.474 6.575 1.00 88.38 191 GLU A C 1
ATOM 1416 O O . GLU A 1 191 ? 3.818 12.904 6.577 1.00 88.38 191 GLU A O 1
ATOM 1421 N N . GLN A 1 192 ? 5.806 12.726 5.558 1.00 88.81 192 GLN A N 1
ATOM 1422 C CA . GLN A 1 192 ? 5.326 13.330 4.322 1.00 88.81 192 GLN A CA 1
ATOM 1423 C C . GLN A 1 192 ? 4.489 12.303 3.555 1.00 88.81 192 GLN A C 1
ATOM 1425 O O . GLN A 1 192 ? 5.007 11.300 3.067 1.00 88.81 192 GLN A O 1
ATOM 1430 N N . LEU A 1 193 ? 3.195 12.582 3.411 1.00 93.69 193 LEU A N 1
ATOM 1431 C CA . LEU A 1 193 ? 2.279 11.695 2.703 1.00 93.69 193 LEU A CA 1
ATOM 1432 C C . LEU A 1 193 ? 2.569 11.674 1.194 1.00 93.69 193 LEU A C 1
ATOM 1434 O O . LEU A 1 193 ? 2.559 12.736 0.559 1.00 93.69 193 LEU A O 1
ATOM 1438 N N . PRO A 1 194 ? 2.723 10.487 0.578 1.00 94.31 194 PRO A N 1
ATOM 1439 C CA . PRO A 1 194 ? 2.619 10.342 -0.866 1.00 94.31 194 PRO A CA 1
ATOM 1440 C C . PRO A 1 194 ? 1.281 10.875 -1.384 1.00 94.31 194 PRO A C 1
ATOM 1442 O O . PRO A 1 194 ? 0.268 10.848 -0.678 1.00 94.31 194 PRO A O 1
ATOM 1445 N N . ALA A 1 195 ? 1.251 11.302 -2.650 1.00 93.00 195 ALA A N 1
ATOM 1446 C CA . ALA A 1 195 ? 0.068 11.905 -3.268 1.00 93.00 195 ALA A CA 1
ATOM 1447 C C . ALA A 1 195 ? -1.197 11.048 -3.098 1.00 93.00 195 ALA A C 1
ATOM 1449 O O . ALA A 1 195 ? -2.278 11.586 -2.856 1.00 93.00 195 ALA A O 1
ATOM 1450 N N . TYR A 1 196 ? -1.062 9.721 -3.175 1.00 96.69 196 TYR A N 1
ATOM 1451 C CA . TYR A 1 196 ? -2.166 8.779 -3.007 1.00 96.69 196 TYR A CA 1
ATOM 1452 C C . TYR A 1 196 ? -2.782 8.874 -1.603 1.00 96.69 196 TYR A C 1
ATOM 1454 O O . TYR A 1 196 ? -3.976 9.132 -1.458 1.00 96.69 196 TYR A O 1
ATOM 1462 N N . GLN A 1 197 ? -1.949 8.776 -0.565 1.00 97.19 197 GLN A N 1
ATOM 1463 C CA . GLN A 1 197 ? -2.374 8.865 0.834 1.00 97.19 197 GLN A CA 1
ATOM 1464 C C . GLN A 1 197 ? -2.920 10.253 1.176 1.00 97.19 197 GLN A C 1
ATOM 1466 O O . GLN A 1 197 ? -3.982 10.369 1.785 1.00 97.19 197 GLN A O 1
ATOM 1471 N N . TYR A 1 198 ? -2.245 11.314 0.725 1.00 96.12 198 TYR A N 1
ATOM 1472 C CA . TYR A 1 198 ? -2.702 12.689 0.927 1.00 96.12 198 TYR A CA 1
ATOM 1473 C C . TYR A 1 198 ? -4.099 12.915 0.332 1.00 96.12 198 TYR A C 1
ATOM 1475 O O . TYR A 1 198 ? -4.978 13.493 0.975 1.00 96.12 198 TYR A O 1
ATOM 1483 N N . THR A 1 199 ? -4.327 12.421 -0.887 1.00 96.56 199 THR A N 1
ATOM 1484 C CA . THR A 1 199 ? -5.612 12.573 -1.578 1.00 96.56 199 THR A CA 1
ATOM 1485 C C . THR A 1 199 ? -6.730 11.807 -0.868 1.00 96.56 199 THR A C 1
ATOM 1487 O O . THR A 1 199 ? -7.828 12.349 -0.725 1.00 96.56 199 THR A O 1
ATOM 1490 N N . VAL A 1 200 ? -6.457 10.604 -0.351 1.00 97.19 200 VAL A N 1
ATOM 1491 C CA . VAL A 1 200 ? -7.412 9.865 0.496 1.00 97.19 200 VAL A CA 1
ATOM 1492 C C . VAL A 1 200 ? -7.698 10.637 1.783 1.00 97.19 200 VAL A C 1
ATOM 1494 O O . VAL A 1 200 ? -8.858 10.838 2.125 1.00 97.19 200 VAL A O 1
ATOM 1497 N N . ARG A 1 201 ? -6.666 11.147 2.468 1.00 96.31 201 ARG A N 1
ATOM 1498 C CA . ARG A 1 201 ? -6.827 11.886 3.730 1.00 96.31 201 ARG A CA 1
ATOM 1499 C C . ARG A 1 201 ? -7.693 13.134 3.583 1.00 96.31 201 ARG A C 1
ATOM 1501 O O . ARG A 1 201 ? -8.420 13.484 4.513 1.00 96.31 201 ARG A O 1
ATOM 1508 N N . ARG A 1 202 ? -7.566 13.816 2.441 1.00 96.31 202 ARG A N 1
ATOM 1509 C CA . ARG A 1 202 ? -8.259 15.071 2.128 1.00 96.31 202 ARG A CA 1
ATOM 1510 C C . ARG A 1 202 ? -9.707 14.868 1.688 1.00 96.31 202 ARG A C 1
ATOM 1512 O O . ARG A 1 202 ? -10.536 15.717 1.993 1.00 96.31 202 ARG A O 1
ATOM 1519 N N . ASN A 1 203 ? -9.994 13.801 0.943 1.00 96.12 203 ASN A N 1
ATOM 1520 C CA . ASN A 1 203 ? -11.301 13.594 0.301 1.00 96.12 203 ASN A CA 1
ATOM 1521 C C . ASN A 1 203 ? -12.094 12.408 0.879 1.00 96.12 203 ASN A C 1
ATOM 1523 O O . ASN A 1 203 ? -13.191 12.121 0.402 1.00 96.12 203 ASN A O 1
ATOM 1527 N N . GLY A 1 204 ? -11.528 11.700 1.856 1.00 95.75 204 GLY A N 1
ATOM 1528 C CA . GLY A 1 204 ? -12.128 10.535 2.491 1.00 95.75 204 GLY A CA 1
ATOM 1529 C C . GLY A 1 204 ? -13.055 10.878 3.653 1.00 95.75 204 GLY A C 1
ATOM 1530 O O . GLY A 1 204 ? -12.910 11.896 4.330 1.00 95.75 204 GLY A O 1
ATOM 1531 N N . GLU A 1 205 ? -13.990 9.973 3.900 1.00 95.19 205 GLU A N 1
ATOM 1532 C CA . GLU A 1 205 ? -14.865 9.960 5.062 1.00 95.19 205 GLU A CA 1
ATOM 1533 C C . GLU A 1 205 ? -14.114 9.412 6.276 1.00 95.19 205 GLU A C 1
ATOM 1535 O O . GLU A 1 205 ? -13.421 8.400 6.170 1.00 95.19 205 GLU A O 1
ATOM 1540 N N . LEU A 1 206 ? -14.238 10.072 7.428 1.00 96.50 206 LEU A N 1
ATOM 1541 C CA . LEU A 1 206 ? -13.713 9.559 8.692 1.00 96.50 206 LEU A CA 1
ATOM 1542 C C . LEU A 1 206 ? -14.650 8.457 9.202 1.00 96.50 206 LEU A C 1
ATOM 1544 O O . LEU A 1 206 ? -15.779 8.753 9.580 1.00 96.50 206 LEU A O 1
ATOM 1548 N N . LEU A 1 207 ? -14.170 7.215 9.238 1.00 95.75 207 LEU A N 1
ATOM 1549 C CA . LEU A 1 207 ? -14.941 6.076 9.744 1.00 95.75 207 LEU A CA 1
ATOM 1550 C C . LEU A 1 207 ? -14.748 5.874 11.246 1.00 95.75 207 LEU A C 1
ATOM 1552 O O . LEU A 1 207 ? -15.663 5.463 11.953 1.00 95.75 207 LEU A O 1
ATOM 1556 N N . TRP A 1 208 ? -13.540 6.144 11.740 1.00 97.75 208 TRP A N 1
ATOM 1557 C CA . TRP A 1 208 ? -13.202 5.946 13.142 1.00 97.75 208 TRP A CA 1
ATOM 1558 C C . TRP A 1 208 ? -12.068 6.872 13.571 1.00 97.75 208 TRP A C 1
ATOM 1560 O O . TRP A 1 208 ? -11.157 7.168 12.800 1.00 97.75 208 TRP A O 1
ATOM 1570 N N . VAL A 1 209 ? -12.117 7.301 14.827 1.00 97.75 209 VAL A N 1
ATOM 1571 C CA . VAL A 1 209 ? -11.037 8.009 15.511 1.00 97.75 209 VAL A CA 1
ATOM 1572 C C . VAL A 1 209 ? -10.929 7.453 16.921 1.00 97.75 209 VAL A C 1
ATOM 1574 O O . VAL A 1 209 ? -11.942 7.092 17.529 1.00 97.75 209 VAL A O 1
ATOM 1577 N N . ARG A 1 210 ? -9.706 7.381 17.442 1.00 95.50 210 ARG A N 1
ATOM 1578 C CA . ARG A 1 210 ? -9.473 6.996 18.829 1.00 95.50 210 ARG A CA 1
ATOM 1579 C C . ARG A 1 210 ? -10.243 7.939 19.767 1.00 95.50 210 ARG A C 1
ATOM 1581 O O . ARG A 1 210 ? -10.056 9.153 19.673 1.00 95.50 210 ARG A O 1
ATOM 1588 N N . PRO A 1 211 ? -11.092 7.409 20.665 1.00 88.69 211 PRO A N 1
ATOM 1589 C CA . PRO A 1 211 ? -11.707 8.217 21.710 1.00 88.69 211 PRO A CA 1
ATOM 1590 C C . PRO A 1 211 ? -10.632 8.844 22.604 1.00 88.69 211 PRO A C 1
ATOM 1592 O O . PRO A 1 211 ? -9.632 8.191 22.904 1.00 88.69 211 PRO A O 1
ATOM 1595 N N . ALA A 1 212 ? -10.847 10.101 22.995 1.00 78.12 212 ALA A N 1
ATOM 1596 C CA . ALA A 1 212 ? -9.983 10.822 23.929 1.00 78.12 212 ALA A CA 1
ATOM 1597 C C . ALA A 1 212 ? -10.014 10.223 25.344 1.00 78.12 212 ALA A C 1
ATOM 1599 O O . ALA A 1 212 ? -11.067 9.659 25.725 1.00 78.12 212 ALA A O 1
#

Radius of gyration: 18.64 Å; chains: 1; bounding box: 47×37×65 Å

pLDDT: mean 90.24, std 14.3, range [39.34, 98.62]

Secondary structure (DSSP, 8-state):
-----------PPP----HHHHHHHHHTTTTS-HHHHHHHHHHHHTT-HHHHHHHHHHHHHHHT----HHHHHHHHHHHHHTT---HHHHTSPPPSSPPPPSEEEE-------HHHHHHHHHHHHT-TTEEEEEEEEEEETT--S-SPPEEEEEEEE-TTS-HHHHHHHHHHHHHHTT-SS-EEEEEETT----HHHHHHHHHSEEEEE---